Protein 3HC1 (pdb70)

Radius of gyration: 18.59 Å; Cα contacts (8 Å, |Δi|>4): 397; chains: 1; bounding box: 46×38×51 Å

B-factor: mean 26.72, std 10.68, range [2.1, 71.65]

Structure (mmCIF, N/CA/C/O backbone):
data_3HC1
#
_entry.id   3HC1
#
_cell.length_a   47.567
_cell.length_b   66.631
_cell.length_c   54.412
_cell.angle_alpha   90.000
_cell.angle_beta   111.960
_cell.angle_gamma   90.000
#
_symmetry.space_group_name_H-M   'P 1 21 1'
#
loop_
_entity.id
_entity.type
_entity.pdbx_description
1 polymer 'uncharacterized HDOD domain protein'
2 non-polymer 'FE (III) ION'
3 non-polymer 'CHLORIDE ION'
4 non-polymer 'POTASSIUM ION'
5 non-polymer GLYCEROL
6 water water
#
loop_
_atom_site.group_PDB
_atom_site.id
_atom_site.type_symbol
_atom_site.label_atom_id
_atom_site.label_alt_id
_atom_site.label_comp_id
_atom_site.label_asym_id
_atom_site.label_entity_id
_atom_site.label_seq_id
_atom_site.pdbx_PDB_ins_code
_atom_site.Cartn_x
_atom_site.Cartn_y
_atom_site.Cartn_z
_atom_site.occupancy
_atom_site.B_iso_or_equiv
_atom_site.auth_seq_id
_atom_site.auth_comp_id
_atom_site.auth_asym_id
_atom_site.auth_atom_id
_atom_site.pdbx_PDB_model_num
ATOM 1 N N . ASP A 1 8 ? -7.956 19.710 43.171 1.00 35.94 7 ASP A N 1
ATOM 2 C CA . ASP A 1 8 ? -9.242 20.457 43.263 1.00 35.69 7 ASP A CA 1
ATOM 3 C C . ASP A 1 8 ? -9.508 21.209 41.954 1.00 34.99 7 ASP A C 1
ATOM 4 O O . ASP A 1 8 ? -9.992 22.330 41.982 1.00 34.07 7 ASP A O 1
ATOM 6 N N . VAL A 1 9 ? -9.208 20.604 40.804 1.00 34.89 8 VAL A N 1
ATOM 7 C CA . VAL A 1 9 ? -9.491 21.287 39.537 1.00 36.31 8 VAL A CA 1
ATOM 8 C C . VAL A 1 9 ? -11.008 21.433 39.367 1.00 36.41 8 VAL A C 1
ATOM 9 O O . VAL A 1 9 ? -11.477 22.490 38.919 1.00 33.18 8 VAL A O 1
ATOM 13 N N . GLU A 1 10 ? -11.793 20.407 39.740 1.00 36.12 9 GLU A N 1
ATOM 14 C CA A GLU A 1 10 ? -13.248 20.502 39.544 0.50 36.45 9 GLU A CA 1
ATOM 15 C CA B GLU A 1 10 ? -13.242 20.472 39.571 0.50 36.09 9 GLU A CA 1
ATOM 16 C C . GLU A 1 10 ? -13.825 21.658 40.347 1.00 35.47 9 GLU A C 1
ATOM 17 O O . GLU A 1 10 ? -14.776 22.300 39.896 1.00 38.02 9 GLU A O 1
ATOM 28 N N . THR A 1 11 ? -13.244 21.945 41.510 1.00 32.37 10 THR A N 1
ATOM 29 C CA . THR A 1 11 ? -13.684 23.085 42.304 1.00 31.79 10 THR A CA 1
ATOM 30 C C . THR A 1 11 ? -13.460 24.377 41.520 1.00 26.36 10 THR A C 1
ATOM 31 O O . THR A 1 11 ? -14.346 25.205 41.390 1.00 23.91 10 THR A O 1
ATOM 35 N N . ARG A 1 12 ? -12.256 24.533 41.008 1.00 25.14 11 ARG A N 1
ATOM 36 C CA . ARG A 1 12 ? -11.931 25.676 40.141 1.00 25.22 11 ARG A CA 1
ATOM 37 C C . ARG A 1 12 ? -12.726 25.646 38.837 1.00 23.88 11 ARG A C 1
ATOM 38 O O . ARG A 1 12 ? -13.114 26.700 38.340 1.00 22.98 11 ARG A O 1
ATOM 46 N N . LEU A 1 13 ? -12.958 24.453 38.270 1.00 24.24 12 LEU A N 1
ATOM 47 C CA . LEU A 1 13 ? -13.762 24.351 37.037 1.00 25.21 12 LEU A CA 1
ATOM 48 C C . LEU A 1 13 ? -15.225 24.682 37.330 1.00 24.62 12 LEU A C 1
ATOM 49 O O . LEU A 1 13 ? -15.826 25.426 36.576 1.00 23.39 12 LEU A O 1
ATOM 54 N N . THR A 1 14 ? -15.767 24.207 38.469 1.00 24.65 13 THR A N 1
ATOM 55 C CA . THR A 1 14 ? -17.137 24.571 38.871 1.00 23.08 13 THR A CA 1
ATOM 56 C C . THR A 1 14 ? -17.263 26.077 39.045 1.00 22.92 13 THR A C 1
ATOM 57 O O . THR A 1 14 ? -18.178 26.688 38.527 1.00 23.00 13 THR A O 1
ATOM 61 N N . LEU A 1 15 ? -16.318 26.678 39.765 1.00 24.82 14 LEU A N 1
ATOM 62 C CA . LEU A 1 15 ? -16.317 28.138 39.966 1.00 23.50 14 LEU A CA 1
ATOM 63 C C . LEU A 1 15 ? -16.217 28.857 38.614 1.00 18.96 14 LEU A C 1
ATOM 64 O O . LEU A 1 15 ? -16.894 29.854 38.398 1.00 21.16 14 LEU A O 1
ATOM 69 N N . ALA A 1 16 ? -15.372 28.347 37.719 1.00 18.07 15 ALA A N 1
ATOM 70 C CA . ALA A 1 16 ? -15.282 28.906 36.369 1.00 18.10 15 ALA A CA 1
ATOM 71 C C . ALA A 1 16 ? -16.651 28.863 35.666 1.00 19.28 15 ALA A C 1
ATOM 72 O O . ALA A 1 16 ? -17.076 29.883 35.082 1.00 19.78 15 ALA A O 1
ATOM 74 N N . ARG A 1 17 ? -17.345 27.720 35.716 1.00 17.61 16 ARG A N 1
ATOM 75 C CA . ARG A 1 17 ? -18.684 27.679 35.044 1.00 22.46 16 ARG A CA 1
ATOM 76 C C . ARG A 1 17 ? -19.662 28.650 35.672 1.00 22.63 16 ARG A C 1
ATOM 77 O O . ARG A 1 17 ? -20.321 29.393 34.963 1.00 18.34 16 ARG A O 1
ATOM 85 N N . GLU A 1 18 ? -19.663 28.759 36.996 1.00 24.11 17 GLU A N 1
ATOM 86 C CA . GLU A 1 18 ? -20.546 29.760 37.653 1.00 26.26 17 GLU A CA 1
ATOM 87 C C . GLU A 1 18 ? -20.176 31.191 37.274 1.00 27.47 17 GLU A C 1
ATOM 88 O O . GLU A 1 18 ? -21.050 32.054 37.071 1.00 28.92 17 GLU A O 1
ATOM 94 N N . PHE A 1 19 ? -18.880 31.456 37.157 1.00 24.17 18 PHE A N 1
ATOM 95 C CA . PHE A 1 19 ? -18.403 32.774 36.694 1.00 29.26 18 PHE A CA 1
ATOM 96 C C . PHE A 1 19 ? -18.960 33.106 35.280 1.00 29.59 18 PHE A C 1
ATOM 97 O O . PHE A 1 19 ? -19.204 34.262 34.961 1.00 26.61 18 PHE A O 1
ATOM 113 N N . SER A 1 21 ? -21.920 31.677 33.903 1.00 36.80 20 SER A N 1
ATOM 114 C CA . SER A 1 21 ? -23.387 31.786 34.211 1.00 37.76 20 SER A CA 1
ATOM 115 C C . SER A 1 21 ? -23.956 33.183 34.316 1.00 39.03 20 SER A C 1
ATOM 116 O O . SER A 1 21 ? -25.046 33.454 33.825 1.00 40.68 20 SER A O 1
ATOM 119 N N . GLY A 1 22 ? -23.248 34.064 35.003 1.00 36.85 21 GLY A N 1
ATOM 120 C CA . GLY A 1 22 ? -23.743 35.401 35.255 1.00 35.40 21 GLY A CA 1
ATOM 121 C C . GLY A 1 22 ? -23.621 36.318 34.064 1.00 38.57 21 GLY A C 1
ATOM 122 O O . GLY A 1 22 ? -24.096 37.458 34.111 1.00 39.70 21 GLY A O 1
ATOM 123 N N . VAL A 1 23 ? -22.967 35.860 33.003 1.00 35.43 22 VAL A N 1
ATOM 124 C CA . VAL A 1 23 ? -22.896 36.632 31.765 1.00 35.66 22 VAL A CA 1
ATOM 125 C C . VAL A 1 23 ? -24.087 36.166 30.934 1.00 34.29 22 VAL A C 1
ATOM 126 O O . VAL A 1 23 ? -24.291 34.965 30.728 1.00 30.42 22 VAL A O 1
ATOM 130 N N . ASP A 1 24 ? -24.854 37.135 30.449 1.00 33.01 23 ASP A N 1
ATOM 131 C CA . ASP A 1 24 ? -26.025 36.858 29.650 1.00 31.05 23 ASP A CA 1
ATOM 132 C C . ASP A 1 24 ? -25.603 36.444 28.241 1.00 31.91 23 ASP A C 1
ATOM 133 O O . ASP A 1 24 ? -25.810 35.308 27.884 1.00 36.88 23 ASP A O 1
ATOM 138 N N A GLU A 1 25 ? -24.986 37.331 27.462 0.50 32.05 24 GLU A N 1
ATOM 139 N N B GLU A 1 25 ? -25.053 37.356 27.446 0.50 31.62 24 GLU A N 1
ATOM 140 C CA A GLU A 1 25 ? -24.513 36.963 26.109 0.50 32.05 24 GLU A CA 1
ATOM 141 C CA B GLU A 1 25 ? -24.478 36.959 26.163 0.50 31.26 24 GLU A CA 1
ATOM 142 C C A GLU A 1 25 ? -22.995 36.667 26.028 0.50 31.37 24 GLU A C 1
ATOM 143 C C B GLU A 1 25 ? -23.028 36.523 26.403 0.50 31.31 24 GLU A C 1
ATOM 144 O O A GLU A 1 25 ? -22.172 37.577 26.063 0.50 28.71 24 GLU A O 1
ATOM 145 O O B GLU A 1 25 ? -22.302 37.123 27.193 0.50 29.24 24 GLU A O 1
ATOM 156 N N . LEU A 1 26 ? -22.656 35.400 25.809 1.00 31.98 25 LEU A N 1
ATOM 157 C CA . LEU A 1 26 ? -21.285 34.917 25.871 1.00 32.39 25 LEU A CA 1
ATOM 158 C C . LEU A 1 26 ? -20.639 35.121 24.529 1.00 32.47 25 LEU A C 1
ATOM 159 O O . LEU A 1 26 ? -21.312 34.955 23.521 1.00 31.60 25 LEU A O 1
ATOM 164 N N . PRO A 1 27 ? -19.311 35.358 24.502 1.00 30.97 26 PRO A N 1
ATOM 165 C CA . PRO A 1 27 ? -18.707 35.480 23.185 1.00 33.49 26 PRO A CA 1
ATOM 166 C C . PRO A 1 27 ? -18.816 34.203 22.347 1.00 33.65 26 PRO A C 1
ATOM 167 O O . PRO A 1 27 ? -18.866 33.068 22.882 1.00 30.17 26 PRO A O 1
ATOM 171 N N . THR A 1 28 ? -18.809 34.401 21.040 1.00 36.84 27 THR A N 1
ATOM 172 C CA A THR A 1 28 ? -18.852 33.317 20.069 0.50 37.61 27 THR A CA 1
ATOM 173 C CA B THR A 1 28 ? -18.821 33.287 20.100 0.50 36.87 27 THR A CA 1
ATOM 174 C C . THR A 1 28 ? -17.619 33.398 19.165 1.00 38.63 27 THR A C 1
ATOM 175 O O . THR A 1 28 ? -16.994 34.453 19.068 1.00 39.86 27 THR A O 1
ATOM 182 N N . VAL A 1 29 ? -17.285 32.285 18.516 1.00 37.78 28 VAL A N 1
ATOM 183 C CA . VAL A 1 29 ? -16.297 32.279 17.437 1.00 38.66 28 VAL A CA 1
ATOM 184 C C . VAL A 1 29 ? -17.002 31.842 16.137 1.00 36.98 28 VAL A C 1
ATOM 185 O O . VAL A 1 29 ? -17.870 30.950 16.172 1.00 36.34 28 VAL A O 1
ATOM 189 N N . PRO A 1 30 ? -16.639 32.453 14.982 1.00 36.44 29 PRO A N 1
ATOM 190 C CA . PRO A 1 30 ? -17.160 32.060 13.647 1.00 36.64 29 PRO A CA 1
ATOM 191 C C . PRO A 1 30 ? -17.156 30.568 13.375 1.00 35.25 29 PRO A C 1
ATOM 192 O O . PRO A 1 30 ? -16.265 29.839 13.862 1.00 33.02 29 PRO A O 1
ATOM 196 N N . ASP A 1 31 ? -18.111 30.100 12.577 1.00 34.01 30 ASP A N 1
ATOM 197 C CA . ASP A 1 31 ? -18.101 28.691 12.162 1.00 34.98 30 ASP A CA 1
ATOM 198 C C . ASP A 1 31 ? -16.801 28.310 11.469 1.00 30.44 30 ASP A C 1
ATOM 199 O O . ASP A 1 31 ? -16.354 27.144 11.563 1.00 29.37 30 ASP A O 1
ATOM 204 N N . ILE A 1 32 ? -16.194 29.272 10.776 1.00 29.03 31 ILE A N 1
ATOM 205 C CA . ILE A 1 32 ? -14.955 28.973 10.026 1.00 30.30 31 ILE A CA 1
ATOM 206 C C . ILE A 1 32 ? -13.794 28.596 10.976 1.00 28.28 31 ILE A C 1
ATOM 207 O O . ILE A 1 32 ? -12.943 27.750 10.653 1.00 30.01 31 ILE A O 1
ATOM 212 N N . VAL A 1 33 ? -13.787 29.227 12.145 1.00 31.62 32 VAL A N 1
ATOM 213 C CA . VAL A 1 33 ? -12.795 28.967 13.193 1.00 30.80 32 VAL A CA 1
ATOM 214 C C . VAL A 1 33 ? -13.001 27.556 13.745 1.00 33.64 32 VAL A C 1
ATOM 215 O O . VAL A 1 33 ? -12.065 26.755 13.754 1.00 36.12 32 VAL A O 1
ATOM 219 N N . LEU A 1 34 ? -14.235 27.201 14.102 1.00 33.72 33 LEU A N 1
ATOM 220 C CA . LEU A 1 34 ? -14.548 25.817 14.518 1.00 37.47 33 LEU A CA 1
ATOM 221 C C . LEU A 1 34 ? -14.311 24.807 13.380 1.00 33.33 33 LEU A C 1
ATOM 222 O O . LEU A 1 34 ? -13.760 23.716 13.609 1.00 37.03 33 LEU A O 1
ATOM 227 N N . ARG A 1 35 ? -14.666 25.164 12.149 1.00 34.25 34 ARG A N 1
ATOM 228 C CA . ARG A 1 35 ? -14.464 24.243 11.007 1.00 32.98 34 ARG A CA 1
ATOM 229 C C . ARG A 1 35 ? -12.974 23.962 10.819 1.00 32.84 34 ARG A C 1
ATOM 230 O O . ARG A 1 35 ? -12.544 22.801 10.779 1.00 30.83 34 ARG A O 1
ATOM 233 N N . ILE A 1 36 ? -12.185 25.037 10.755 1.00 33.72 35 ILE A N 1
ATOM 234 C CA . ILE A 1 36 ? -10.722 24.929 10.597 1.00 33.87 35 ILE A CA 1
ATOM 235 C C . ILE A 1 36 ? -10.097 24.182 11.771 1.00 33.72 35 ILE A C 1
ATOM 236 O O . ILE A 1 36 ? -9.358 23.234 11.567 1.00 33.88 35 ILE A O 1
ATOM 241 N N . ALA A 1 37 ? -10.400 24.617 12.988 1.00 38.72 36 ALA A N 1
ATOM 242 C CA . ALA A 1 37 ? -10.038 23.877 14.205 1.00 40.48 36 ALA A CA 1
ATOM 243 C C . ALA A 1 37 ? -10.294 22.375 14.115 1.00 43.00 36 ALA A C 1
ATOM 244 O O . ALA A 1 37 ? -9.472 21.584 14.588 1.00 46.33 36 ALA A O 1
ATOM 246 N N . GLY A 1 38 ? -11.417 21.981 13.505 1.00 45.92 37 GLY A N 1
ATOM 247 C CA . GLY A 1 38 ? -11.762 20.555 13.313 1.00 45.17 37 GLY A CA 1
ATOM 248 C C . GLY A 1 38 ? -11.010 19.760 12.250 1.00 47.10 37 GLY A C 1
ATOM 249 O O . GLY A 1 38 ? -10.880 18.522 12.351 1.00 47.62 37 GLY A O 1
ATOM 250 N N . LYS A 1 39 ? -10.492 20.452 11.235 1.00 45.99 38 LYS A N 1
ATOM 251 C CA . LYS A 1 39 ? -9.896 19.801 10.063 1.00 42.91 38 LYS A CA 1
ATOM 252 C C . LYS A 1 39 ? -8.353 19.782 10.053 1.00 41.25 38 LYS A C 1
ATOM 253 O O . LYS A 1 39 ? -7.728 19.270 9.124 1.00 42.17 38 LYS A O 1
ATOM 259 N N . LEU A 1 40 ? -7.730 20.314 11.092 1.00 39.95 39 LEU A N 1
ATOM 260 C CA . LEU A 1 40 ? -6.298 20.505 11.088 1.00 39.08 39 LEU A CA 1
ATOM 261 C C . LEU A 1 40 ? -5.476 19.259 10.773 1.00 40.05 39 LEU A C 1
ATOM 262 O O . LEU A 1 40 ? -4.361 19.368 10.229 1.00 38.12 39 LEU A O 1
ATOM 267 N N . ASN A 1 41 ? -6.007 18.076 11.091 1.00 40.29 40 ASN A N 1
ATOM 268 C CA . ASN A 1 41 ? -5.249 16.830 10.889 1.00 39.89 40 ASN A CA 1
ATOM 269 C C . ASN A 1 41 ? -5.459 16.130 9.536 1.00 40.27 40 ASN A C 1
ATOM 270 O O . ASN A 1 41 ? -4.756 15.164 9.247 1.00 38.23 40 ASN A O 1
ATOM 275 N N . ASP A 1 42 ? -6.385 16.641 8.717 1.00 41.46 41 ASP A N 1
ATOM 276 C CA A ASP A 1 42 ? -6.714 16.058 7.414 0.50 41.65 41 ASP A CA 1
ATOM 277 C CA B ASP A 1 42 ? -6.671 16.039 7.406 0.50 40.42 41 ASP A CA 1
ATOM 278 C C . ASP A 1 42 ? -5.736 16.608 6.337 1.00 41.84 41 ASP A C 1
ATOM 279 O O . ASP A 1 42 ? -5.892 17.750 5.883 1.00 40.56 41 ASP A O 1
ATOM 288 N N . PRO A 1 43 ? -4.735 15.803 5.913 1.00 45.00 42 PRO A N 1
ATOM 289 C CA . PRO A 1 43 ? -3.837 16.359 4.879 1.00 48.42 42 PRO A CA 1
ATOM 290 C C . PRO A 1 43 ? -4.465 16.541 3.465 1.00 49.70 42 PRO A C 1
ATOM 291 O O . PRO A 1 43 ? -3.946 17.325 2.661 1.00 50.17 42 PRO A O 1
ATOM 295 N N . ASP A 1 44 ? -5.562 15.837 3.178 1.00 50.51 43 ASP A N 1
ATOM 296 C CA . ASP A 1 44 ? -6.102 15.760 1.811 1.00 51.68 43 ASP A CA 1
ATOM 297 C C . ASP A 1 44 ? -7.387 16.549 1.603 1.00 50.40 43 ASP A C 1
ATOM 298 O O . ASP A 1 44 ? -8.271 16.102 0.880 1.00 52.42 43 ASP A O 1
ATOM 303 N N . VAL A 1 45 ? -7.484 17.725 2.216 1.00 48.49 44 VAL A N 1
ATOM 304 C CA . VAL A 1 45 ? -8.594 18.636 1.931 1.00 45.69 44 VAL A CA 1
ATOM 305 C C . VAL A 1 45 ? -8.228 19.496 0.696 1.00 44.95 44 VAL A C 1
ATOM 306 O O . VAL A 1 45 ? -7.065 19.870 0.502 1.00 43.73 44 VAL A O 1
ATOM 310 N N . ALA A 1 46 ? -9.220 19.765 -0.151 1.00 42.69 45 ALA A N 1
ATOM 311 C CA . ALA A 1 46 ? -9.027 20.549 -1.364 1.00 40.80 45 ALA A CA 1
ATOM 312 C C . ALA A 1 46 ? -8.872 22.023 -1.008 1.00 39.36 45 ALA A C 1
ATOM 313 O O . ALA A 1 46 ? -9.736 22.605 -0.350 1.00 38.38 45 ALA A O 1
ATOM 315 N N . ILE A 1 47 ? -7.769 22.622 -1.457 1.00 38.42 46 ILE A N 1
ATOM 316 C CA . ILE A 1 47 ? -7.442 24.004 -1.101 1.00 36.32 46 ILE A CA 1
ATOM 317 C C . ILE A 1 47 ? -8.547 24.964 -1.561 1.00 36.45 46 ILE A C 1
ATOM 318 O O . ILE A 1 47 ? -8.943 25.878 -0.822 1.00 35.08 46 ILE A O 1
ATOM 323 N N . ASP A 1 48 ? -9.083 24.712 -2.756 1.00 36.53 47 ASP A N 1
ATOM 324 C CA . ASP A 1 48 ? -10.124 25.554 -3.327 1.00 35.69 47 ASP A CA 1
ATOM 325 C C . ASP A 1 48 ? -11.405 25.509 -2.538 1.00 36.96 47 ASP A C 1
ATOM 326 O O . ASP A 1 48 ? -12.151 26.476 -2.551 1.00 37.92 47 ASP A O 1
ATOM 331 N N . GLU A 1 49 ? -11.652 24.413 -1.828 1.00 38.75 48 GLU A N 1
ATOM 332 C CA . GLU A 1 49 ? -12.799 24.365 -0.910 1.00 40.30 48 GLU A CA 1
ATOM 333 C C . GLU A 1 49 ? -12.593 25.337 0.216 1.00 36.86 48 GLU A C 1
ATOM 334 O O . GLU A 1 49 ? -13.511 26.088 0.557 1.00 38.29 48 GLU A O 1
ATOM 340 N N . VAL A 1 50 ? -11.381 25.344 0.769 1.00 34.53 49 VAL A N 1
ATOM 341 C CA . VAL A 1 50 ? -11.028 26.293 1.842 1.00 33.25 49 VAL A CA 1
ATOM 342 C C . VAL A 1 50 ? -11.130 27.750 1.319 1.00 33.49 49 VAL A C 1
ATOM 343 O O . VAL A 1 50 ? -11.789 28.616 1.934 1.00 32.28 49 VAL A O 1
ATOM 347 N N . ALA A 1 51 ? -10.486 27.988 0.171 1.00 30.66 50 ALA A N 1
ATOM 348 C CA . ALA A 1 51 ? -10.521 29.268 -0.530 1.00 31.50 50 ALA A CA 1
ATOM 349 C C . ALA A 1 51 ? -11.948 29.735 -0.760 1.00 32.73 50 ALA A C 1
ATOM 350 O O . ALA A 1 51 ? -12.277 30.914 -0.577 1.00 33.70 50 ALA A O 1
ATOM 352 N N . ASP A 1 52 ? -12.794 28.798 -1.163 1.00 34.58 51 ASP A N 1
ATOM 353 C CA . ASP A 1 52 ? -14.187 29.110 -1.453 1.00 35.07 51 ASP A CA 1
ATOM 354 C C . ASP A 1 52 ? -14.978 29.608 -0.254 1.00 35.85 51 ASP A C 1
ATOM 355 O O . ASP A 1 52 ? -15.913 30.389 -0.442 1.00 36.76 51 ASP A O 1
ATOM 360 N N . LEU A 1 53 ? -14.587 29.205 0.959 1.00 36.86 52 LEU A N 1
ATOM 361 C CA . LEU A 1 53 ? -15.220 29.706 2.190 1.00 35.55 52 LEU A CA 1
ATOM 362 C C . LEU A 1 53 ? -15.113 31.225 2.325 1.00 35.43 52 LEU A C 1
ATOM 363 O O . LEU A 1 53 ? -15.995 31.836 2.903 1.00 34.06 52 LEU A O 1
ATOM 368 N N . LEU A 1 54 ? -14.058 31.835 1.781 1.00 35.81 53 LEU A N 1
ATOM 369 C CA . LEU A 1 54 ? -13.899 33.294 1.850 1.00 36.41 53 LEU A CA 1
ATOM 370 C C . LEU A 1 54 ? -14.712 34.102 0.845 1.00 39.79 53 LEU A C 1
ATOM 371 O O . LEU A 1 54 ? -14.949 35.296 1.080 1.00 39.57 53 LEU A O 1
ATOM 376 N N . LEU A 1 55 ? -15.106 33.461 -0.266 1.00 43.85 54 LEU A N 1
ATOM 377 C CA . LEU A 1 55 ? -15.716 34.116 -1.451 1.00 45.23 54 LEU A CA 1
ATOM 378 C C . LEU A 1 55 ? -16.743 35.204 -1.157 1.00 46.30 54 LEU A C 1
ATOM 379 O O . LEU A 1 55 ? -16.711 36.261 -1.790 1.00 46.62 54 LEU A O 1
ATOM 384 N N . GLN A 1 56 ? -17.637 34.948 -0.201 1.00 46.40 55 GLN A N 1
ATOM 385 C CA . GLN A 1 56 ? -18.692 35.912 0.134 1.00 47.30 55 GLN A CA 1
ATOM 386 C C . GLN A 1 56 ? -18.262 37.040 1.092 1.00 45.88 55 GLN A C 1
ATOM 387 O O . GLN A 1 56 ? -18.989 38.038 1.250 1.00 43.74 55 GLN A O 1
ATOM 393 N N . ASP A 1 57 ? -17.073 36.905 1.681 1.00 42.14 56 ASP A N 1
ATOM 394 C CA . ASP A 1 57 ? -16.648 37.769 2.761 1.00 40.57 56 ASP A CA 1
ATOM 395 C C . ASP A 1 57 ? -15.482 38.664 2.320 1.00 40.39 56 ASP A C 1
ATOM 396 O O . ASP A 1 57 ? -14.313 38.294 2.423 1.00 39.90 56 ASP A O 1
ATOM 401 N N . GLN A 1 58 ? -15.818 39.862 1.856 1.00 39.60 57 GLN A N 1
ATOM 402 C CA . GLN A 1 58 ? -14.823 40.817 1.359 1.00 40.82 57 GLN A CA 1
ATOM 403 C C . GLN A 1 58 ? -13.832 41.276 2.435 1.00 41.38 57 GLN A C 1
ATOM 404 O O . GLN A 1 58 ? -12.654 41.508 2.145 1.00 41.03 57 GLN A O 1
ATOM 406 N N . VAL A 1 59 ? -14.308 41.392 3.673 1.00 41.61 58 VAL A N 1
ATOM 407 C CA . VAL A 1 59 ? -13.492 41.906 4.766 1.00 40.84 58 VAL A CA 1
ATOM 408 C C . VAL A 1 59 ? -12.480 40.834 5.161 1.00 39.63 58 VAL A C 1
ATOM 409 O O . VAL A 1 59 ? -11.272 41.112 5.221 1.00 42.07 58 VAL A O 1
ATOM 413 N N . LEU A 1 60 ? -12.967 39.613 5.395 1.00 36.64 59 LEU A N 1
ATOM 414 C CA . LEU A 1 60 ? -12.093 38.486 5.718 1.00 32.76 59 LEU A CA 1
ATOM 415 C C . LEU A 1 60 ? -11.087 38.272 4.608 1.00 30.57 59 LEU A C 1
ATOM 416 O O . LEU A 1 60 ? -9.906 38.125 4.891 1.00 27.95 59 LEU A O 1
ATOM 421 N N . THR A 1 61 ? -11.539 38.301 3.348 1.00 29.75 60 THR A N 1
ATOM 422 C CA . THR A 1 61 ? -10.636 38.103 2.189 1.00 29.94 60 THR A CA 1
ATOM 423 C C . THR A 1 61 ? -9.476 39.088 2.135 1.00 29.68 60 THR A C 1
ATOM 424 O O . THR A 1 61 ? -8.325 38.689 2.031 1.00 31.68 60 THR A O 1
ATOM 428 N N . ALA A 1 62 ? -9.781 40.376 2.203 1.00 30.56 61 ALA A N 1
ATOM 429 C CA . ALA A 1 62 ? -8.754 41.422 2.251 1.00 30.66 61 ALA A CA 1
ATOM 430 C C . ALA A 1 62 ? -7.795 41.279 3.442 1.00 29.88 61 ALA A C 1
ATOM 431 O O . ALA A 1 62 ? -6.599 41.575 3.332 1.00 27.49 61 ALA A O 1
ATOM 433 N N . ARG A 1 63 ? -8.317 40.837 4.587 1.00 31.18 62 ARG A N 1
ATOM 434 C CA . ARG A 1 63 ? -7.472 40.580 5.742 1.00 29.22 62 ARG A CA 1
ATOM 435 C C . ARG A 1 63 ? -6.483 39.477 5.414 1.00 28.34 62 ARG A C 1
ATOM 436 O O . ARG A 1 63 ? -5.290 39.627 5.685 1.00 25.01 62 ARG A O 1
ATOM 444 N N . VAL A 1 64 ? -6.978 38.390 4.804 1.00 27.05 63 VAL A N 1
ATOM 445 C CA . VAL A 1 64 ? -6.126 37.243 4.480 1.00 25.39 63 VAL A CA 1
ATOM 446 C C . VAL A 1 64 ? -5.023 37.615 3.476 1.00 26.39 63 VAL A C 1
ATOM 447 O O . VAL A 1 64 ? -3.844 37.292 3.683 1.00 25.75 63 VAL A O 1
ATOM 451 N N . VAL A 1 65 ? -5.393 38.337 2.426 1.00 27.33 64 VAL A N 1
ATOM 452 C CA . VAL A 1 65 ? -4.390 38.829 1.454 1.00 29.07 64 VAL A CA 1
ATOM 453 C C . VAL A 1 65 ? -3.294 39.681 2.152 1.00 29.94 64 VAL A C 1
ATOM 454 O O . VAL A 1 65 ? -2.101 39.522 1.863 1.00 27.99 64 VAL A O 1
ATOM 458 N N . HIS A 1 66 ? -3.697 40.516 3.117 1.00 28.91 65 HIS A N 1
ATOM 459 C CA . HIS A 1 66 ? -2.740 41.324 3.889 1.00 30.12 65 HIS A CA 1
ATOM 460 C C . HIS A 1 66 ? -1.748 40.468 4.709 1.00 29.60 65 HIS A C 1
ATOM 461 O O . HIS A 1 66 ? -0.544 40.675 4.664 1.00 29.55 65 HIS A O 1
ATOM 468 N N . LEU A 1 67 ? -2.257 39.505 5.458 1.00 29.36 66 LEU A N 1
ATOM 469 C CA . LEU A 1 67 ? -1.375 38.633 6.257 1.00 27.44 66 LEU A CA 1
ATOM 470 C C . LEU A 1 67 ? -0.504 37.791 5.321 1.00 27.18 66 LEU A C 1
ATOM 471 O O . LEU A 1 67 ? 0.666 37.623 5.583 1.00 27.42 66 LEU A O 1
ATOM 476 N N . ALA A 1 68 ? -1.085 37.308 4.212 1.00 27.99 67 ALA A N 1
ATOM 477 C CA . ALA A 1 68 ? -0.370 36.485 3.227 1.00 28.13 67 ALA A CA 1
ATOM 478 C C . ALA A 1 68 ? 0.809 37.255 2.665 1.00 28.45 67 ALA A C 1
ATOM 479 O O . ALA A 1 68 ? 1.897 36.695 2.509 1.00 27.76 67 ALA A O 1
ATOM 481 N N . ASN A 1 69 ? 0.608 38.547 2.423 1.00 27.09 68 ASN A N 1
ATOM 482 C CA . ASN A 1 69 ? 1.654 39.361 1.841 1.00 27.31 68 ASN A CA 1
ATOM 483 C C . ASN A 1 69 ? 2.703 39.798 2.820 1.00 27.88 68 ASN A C 1
ATOM 484 O O . ASN A 1 69 ? 3.750 40.269 2.407 1.00 28.39 68 ASN A O 1
ATOM 489 N N . SER A 1 70 ? 2.461 39.629 4.113 1.00 29.08 69 SER A N 1
ATOM 490 C CA . SER A 1 70 ? 3.467 39.996 5.097 1.00 31.26 69 SER A CA 1
ATOM 491 C C . SER A 1 70 ? 4.754 39.170 4.904 1.00 33.05 69 SER A C 1
ATOM 492 O O . SER A 1 70 ? 4.710 38.017 4.447 1.00 29.67 69 SER A O 1
ATOM 495 N N . PRO A 1 71 ? 5.912 39.759 5.248 1.00 36.84 70 PRO A N 1
ATOM 496 C CA . PRO A 1 71 ? 7.195 39.044 5.045 1.00 36.91 70 PRO A CA 1
ATOM 497 C C . PRO A 1 71 ? 7.187 37.624 5.612 1.00 37.35 70 PRO A C 1
ATOM 498 O O . PRO A 1 71 ? 7.634 36.688 4.946 1.00 36.49 70 PRO A O 1
ATOM 502 N N . LEU A 1 72 ? 6.656 37.479 6.831 1.00 35.32 71 LEU A N 1
ATOM 503 C CA . LEU A 1 72 ? 6.645 36.199 7.553 1.00 34.56 71 LEU A CA 1
ATOM 504 C C . LEU A 1 72 ? 5.975 35.074 6.758 1.00 33.26 71 LEU A C 1
ATOM 505 O O . LEU A 1 72 ? 6.381 33.900 6.849 1.00 35.23 71 LEU A O 1
ATOM 510 N N . TYR A 1 73 ? 4.936 35.420 6.006 1.00 31.64 72 TYR A N 1
ATOM 511 C CA . TYR A 1 73 ? 4.209 34.434 5.212 1.00 32.71 72 TYR A CA 1
ATOM 512 C C . TYR A 1 73 ? 4.756 34.326 3.787 1.00 36.36 72 TYR A C 1
ATOM 513 O O . TYR A 1 73 ? 4.949 33.213 3.287 1.00 34.52 72 TYR A O 1
ATOM 522 N N . SER A 1 74 ? 5.022 35.479 3.172 1.00 35.87 73 SER A N 1
ATOM 523 C CA . SER A 1 74 ? 5.280 35.573 1.721 1.00 37.19 73 SER A CA 1
ATOM 524 C C . SER A 1 74 ? 6.723 35.613 1.348 1.00 38.00 73 SER A C 1
ATOM 525 O O . SER A 1 74 ? 7.079 35.200 0.243 1.00 41.04 73 SER A O 1
ATOM 528 N N . ALA A 1 75 ? 7.536 36.203 2.220 1.00 36.74 74 ALA A N 1
ATOM 529 C CA . ALA A 1 75 ? 8.869 36.595 1.862 1.00 38.55 74 ALA A CA 1
ATOM 530 C C . ALA A 1 75 ? 8.692 37.732 0.868 1.00 38.37 74 ALA A C 1
ATOM 531 O O . ALA A 1 75 ? 7.738 38.519 0.994 1.00 38.49 74 ALA A O 1
ATOM 533 N N . ALA A 1 76 ? 9.563 37.787 -0.144 1.00 37.25 75 ALA A N 1
ATOM 534 C CA . ALA A 1 76 ? 9.580 38.887 -1.112 1.00 35.79 75 ALA A CA 1
ATOM 535 C C . ALA A 1 76 ? 8.570 38.762 -2.258 1.00 35.07 75 ALA A C 1
ATOM 536 O O . ALA A 1 76 ? 8.490 39.650 -3.092 1.00 35.50 75 ALA A O 1
ATOM 538 N N . ARG A 1 77 ? 7.799 37.681 -2.301 1.00 34.52 76 ARG A N 1
ATOM 539 C CA . ARG A 1 77 ? 6.835 37.459 -3.395 1.00 35.55 76 ARG A CA 1
ATOM 540 C C . ARG A 1 77 ? 5.514 38.189 -3.099 1.00 33.45 76 ARG A C 1
ATOM 541 O O . ARG A 1 77 ? 4.902 37.957 -2.046 1.00 31.79 76 ARG A O 1
ATOM 549 N N . PRO A 1 78 ? 5.069 39.056 -4.040 1.00 31.97 77 PRO A N 1
ATOM 550 C CA . PRO A 1 78 ? 3.866 39.875 -3.867 1.00 31.50 77 PRO A CA 1
ATOM 551 C C . PRO A 1 78 ? 2.533 39.132 -3.955 1.00 31.63 77 PRO A C 1
ATOM 552 O O . PRO A 1 78 ? 2.155 38.639 -5.025 1.00 34.39 77 PRO A O 1
ATOM 556 N N . ILE A 1 79 ? 1.822 39.091 -2.835 1.00 30.39 78 ILE A N 1
ATOM 557 C CA . ILE A 1 79 ? 0.490 38.500 -2.753 1.00 30.14 78 ILE A CA 1
ATOM 558 C C . ILE A 1 79 ? -0.529 39.624 -2.784 1.00 32.15 78 ILE A C 1
ATOM 559 O O . ILE A 1 79 ? -0.567 40.448 -1.886 1.00 30.37 78 ILE A O 1
ATOM 564 N N . SER A 1 80 ? -1.333 39.657 -3.839 1.00 37.28 79 SER A N 1
ATOM 565 C CA . SER A 1 80 ? -2.270 40.754 -4.101 1.00 39.63 79 SER A CA 1
ATOM 566 C C . SER A 1 80 ? -3.707 40.278 -4.194 1.00 40.79 79 SER A C 1
ATOM 567 O O . SER A 1 80 ? -4.622 40.984 -3.767 1.00 43.43 79 SER A O 1
ATOM 570 N N . SER A 1 81 ? -3.908 39.092 -4.757 1.00 39.18 80 SER A N 1
ATOM 571 C CA . SER A 1 81 ? -5.195 38.424 -4.716 1.00 36.87 80 SER A CA 1
ATOM 572 C C . SER A 1 81 ? -5.165 37.234 -3.764 1.00 34.67 80 SER A C 1
ATOM 573 O O . SER A 1 81 ? -4.099 36.747 -3.356 1.00 32.38 80 SER A O 1
ATOM 576 N N . ILE A 1 82 ? -6.364 36.777 -3.426 1.00 31.55 81 ILE A N 1
ATOM 577 C CA . ILE A 1 82 ? -6.570 35.509 -2.756 1.00 28.95 81 ILE A CA 1
ATOM 578 C C . ILE A 1 82 ? -6.085 34.295 -3.592 1.00 26.90 81 ILE A C 1
ATOM 579 O O . ILE A 1 82 ? -5.580 33.294 -3.044 1.00 24.12 81 ILE A O 1
ATOM 584 N N . ARG A 1 83 ? -6.217 34.390 -4.913 1.00 27.44 82 ARG A N 1
ATOM 585 C CA . ARG A 1 83 ? -5.678 33.359 -5.794 1.00 27.69 82 ARG A CA 1
ATOM 586 C C . ARG A 1 83 ? -4.145 33.208 -5.588 1.00 26.53 82 ARG A C 1
ATOM 587 O O . ARG A 1 83 ? -3.627 32.086 -5.480 1.00 25.21 82 ARG A O 1
ATOM 595 N N . ASP A 1 84 ? -3.443 34.342 -5.481 1.00 25.74 83 ASP A N 1
ATOM 596 C CA . ASP A 1 84 ? -2.019 34.361 -5.148 1.00 24.88 83 ASP A CA 1
ATOM 597 C C . ASP A 1 84 ? -1.759 33.667 -3.802 1.00 24.35 83 ASP A C 1
ATOM 598 O O . ASP A 1 84 ? -0.811 32.888 -3.669 1.00 22.98 83 ASP A O 1
ATOM 603 N N . ALA A 1 85 ? -2.571 33.994 -2.796 1.00 23.14 84 ALA A N 1
ATOM 604 C CA . ALA A 1 85 ? -2.395 33.443 -1.463 1.00 20.14 84 ALA A CA 1
ATOM 605 C C . ALA A 1 85 ? -2.529 31.911 -1.548 1.00 20.21 84 ALA A C 1
ATOM 606 O O . ALA A 1 85 ? -1.660 31.190 -1.101 1.00 18.58 84 ALA A O 1
ATOM 608 N N . VAL A 1 86 ? -3.565 31.425 -2.212 1.00 21.08 85 VAL A N 1
ATOM 609 C CA . VAL A 1 86 ? -3.762 29.971 -2.366 1.00 24.31 85 VAL A CA 1
ATOM 610 C C . VAL A 1 86 ? -2.538 29.252 -2.984 1.00 26.06 85 VAL A C 1
ATOM 611 O O . VAL A 1 86 ? -2.040 28.236 -2.457 1.00 27.07 85 VAL A O 1
ATOM 615 N N . ILE A 1 87 ? -2.049 29.826 -4.077 1.00 23.80 86 ILE A N 1
ATOM 616 C CA . ILE A 1 87 ? -0.962 29.248 -4.850 1.00 25.38 86 ILE A CA 1
ATOM 617 C C . ILE A 1 87 ? 0.291 29.287 -4.018 1.00 24.27 86 ILE A C 1
ATOM 618 O O . ILE A 1 87 ? 1.019 28.302 -3.989 1.00 25.95 86 ILE A O 1
ATOM 623 N N . TYR A 1 88 ? 0.520 30.402 -3.322 1.00 21.82 87 TYR A N 1
ATOM 624 C CA . TYR A 1 88 ? 1.792 30.629 -2.653 1.00 23.56 87 TYR A CA 1
ATOM 625 C C . TYR A 1 88 ? 1.865 30.114 -1.231 1.00 23.77 87 TYR A C 1
ATOM 626 O O . TYR A 1 88 ? 2.907 29.619 -0.835 1.00 26.10 87 TYR A O 1
ATOM 635 N N . LEU A 1 89 ? 0.781 30.175 -0.469 1.00 23.51 88 LEU A N 1
ATOM 636 C CA . LEU A 1 89 ? 0.812 29.708 0.928 1.00 24.14 88 LEU A CA 1
ATOM 637 C C . LEU A 1 89 ? 0.668 28.195 1.050 1.00 23.89 88 LEU A C 1
ATOM 638 O O . LEU A 1 89 ? 1.272 27.582 1.921 1.00 20.61 88 LEU A O 1
ATOM 643 N N . GLY A 1 90 ? -0.144 27.594 0.189 1.00 23.89 89 GLY A N 1
ATOM 644 C CA . GLY A 1 90 ? -0.550 26.198 0.363 1.00 24.02 89 GLY A CA 1
ATOM 645 C C . GLY A 1 90 ? -1.560 26.027 1.502 1.00 24.41 89 GLY A C 1
ATOM 646 O O . GLY A 1 90 ? -1.899 26.976 2.227 1.00 24.52 89 GLY A O 1
ATOM 647 N N . LEU A 1 91 ? -2.029 24.790 1.651 1.00 25.64 90 LEU A N 1
ATOM 648 C CA . LEU A 1 91 ? -3.206 24.467 2.464 1.00 27.22 90 LEU A CA 1
ATOM 649 C C . LEU A 1 91 ? -3.011 24.847 3.936 1.00 26.67 90 LEU A C 1
ATOM 650 O O . LEU A 1 91 ? -3.864 25.512 4.516 1.00 24.64 90 LEU A O 1
ATOM 655 N N . ASP A 1 92 ? -1.884 24.454 4.526 1.00 26.08 91 ASP A N 1
ATOM 656 C CA . ASP A 1 92 ? -1.677 24.722 5.955 1.00 26.25 91 ASP A CA 1
ATOM 657 C C . ASP A 1 92 ? -1.542 26.213 6.307 1.00 23.65 91 ASP A C 1
ATOM 658 O O . ASP A 1 92 ? -2.241 26.706 7.219 1.00 20.87 91 ASP A O 1
ATOM 663 N N . LEU A 1 93 ? -0.669 26.940 5.610 1.00 21.09 92 LEU A N 1
ATOM 664 C CA . LEU A 1 93 ? -0.542 28.371 5.864 1.00 20.34 92 LEU A CA 1
ATOM 665 C C . LEU A 1 93 ? -1.844 29.129 5.518 1.00 22.45 92 LEU A C 1
ATOM 666 O O . LEU A 1 93 ? -2.174 30.137 6.167 1.00 19.57 92 LEU A O 1
ATOM 671 N N . LEU A 1 94 ? -2.604 28.654 4.526 1.00 20.65 93 LEU A N 1
ATOM 672 C CA . LEU A 1 94 ? -3.893 29.291 4.262 1.00 20.77 93 LEU A CA 1
ATOM 673 C C . LEU A 1 94 ? -4.908 29.097 5.435 1.00 20.27 93 LEU A C 1
ATOM 674 O O . LEU A 1 94 ? -5.555 30.062 5.824 1.00 21.49 93 LEU A O 1
ATOM 679 N N . ARG A 1 95 ? -5.061 27.870 5.928 1.00 18.11 94 ARG A N 1
ATOM 680 C CA . ARG A 1 95 ? -5.876 27.574 7.131 1.00 22.57 94 ARG A CA 1
ATOM 681 C C . ARG A 1 95 ? -5.424 28.470 8.288 1.00 21.03 94 ARG A C 1
ATOM 682 O O . ARG A 1 95 ? -6.235 29.042 9.003 1.00 21.95 94 ARG A O 1
ATOM 690 N N . GLU A 1 96 ? -4.113 28.577 8.465 1.00 21.86 95 GLU A N 1
ATOM 691 C CA . GLU A 1 96 ? -3.535 29.396 9.515 1.00 19.20 95 GLU A CA 1
ATOM 692 C C . GLU A 1 96 ? -3.874 30.849 9.361 1.00 18.06 95 GLU A C 1
ATOM 693 O O . GLU A 1 96 ? -4.226 31.499 10.318 1.00 19.80 95 GLU A O 1
ATOM 699 N N . ALA A 1 97 ? -3.727 31.373 8.153 1.00 18.31 96 ALA A N 1
ATOM 700 C CA . ALA A 1 97 ? -4.001 32.793 7.888 1.00 17.87 96 ALA A CA 1
ATOM 701 C C . ALA A 1 97 ? -5.503 33.103 8.069 1.00 20.92 96 ALA A C 1
ATOM 702 O O . ALA A 1 97 ? -5.879 34.143 8.640 1.00 21.58 96 ALA A O 1
ATOM 704 N N . ILE A 1 98 ? -6.354 32.222 7.552 1.00 21.35 97 ILE A N 1
ATOM 705 C CA . ILE A 1 98 ? -7.824 32.387 7.688 1.00 22.47 97 ILE A CA 1
ATOM 706 C C . ILE A 1 98 ? -8.248 32.352 9.182 1.00 21.29 97 ILE A C 1
ATOM 707 O O . ILE A 1 98 ? -9.007 33.218 9.667 1.00 21.39 97 ILE A O 1
ATOM 712 N N . PHE A 1 99 ? -7.737 31.351 9.885 1.00 17.80 98 PHE A N 1
ATOM 713 C CA . PHE A 1 99 ? -7.999 31.226 11.296 1.00 19.31 98 PHE A CA 1
ATOM 714 C C . PHE A 1 99 ? -7.669 32.533 12.038 1.00 20.22 98 PHE A C 1
ATOM 715 O O . PHE A 1 99 ? -8.474 33.033 12.810 1.00 17.88 98 PHE A O 1
ATOM 723 N N . THR A 1 100 ? -6.495 33.077 11.743 1.00 19.61 99 THR A N 1
ATOM 724 C CA . THR A 1 100 ? -5.983 34.307 12.366 1.00 20.88 99 THR A CA 1
ATOM 725 C C . THR A 1 100 ? -6.856 35.510 12.042 1.00 21.39 99 THR A C 1
ATOM 726 O O . THR A 1 100 ? -7.172 36.320 12.915 1.00 20.81 99 THR A O 1
ATOM 730 N N . CYS A 1 101 ? -7.242 35.626 10.769 1.00 21.05 100 CYS A N 1
ATOM 731 C CA . CYS A 1 101 ? -7.998 36.783 10.321 1.00 20.91 100 CYS A CA 1
ATOM 732 C C . CYS A 1 101 ? -9.413 36.753 10.765 1.00 17.95 100 CYS A C 1
ATOM 733 O O . CYS A 1 101 ? -10.002 37.800 10.862 1.00 22.19 100 CYS A O 1
ATOM 736 N N . ALA A 1 102 ? -9.929 35.569 11.083 1.00 24.75 101 ALA A N 1
ATOM 737 C CA . ALA A 1 102 ? -11.294 35.431 11.608 1.00 27.19 101 ALA A CA 1
ATOM 738 C C . ALA A 1 102 ? -11.302 35.558 13.128 1.00 25.46 101 ALA A C 1
ATOM 739 O O . ALA A 1 102 ? -12.193 36.164 13.673 1.00 22.18 101 ALA A O 1
ATOM 741 N N . ILE A 1 103 ? -10.318 34.981 13.804 1.00 24.04 102 ILE A N 1
ATOM 742 C CA . ILE A 1 103 ? -10.314 34.993 15.263 1.00 18.89 102 ILE A CA 1
ATOM 743 C C . ILE A 1 103 ? -10.070 36.449 15.796 1.00 20.80 102 ILE A C 1
ATOM 744 O O . ILE A 1 103 ? -10.397 36.756 16.933 1.00 22.22 102 ILE A O 1
ATOM 749 N N . VAL A 1 104 ? -9.496 37.324 14.977 1.00 17.07 103 VAL A N 1
ATOM 750 C CA . VAL A 1 104 ? -9.180 38.675 15.447 1.00 18.65 103 VAL A CA 1
ATOM 751 C C . VAL A 1 104 ? -10.461 39.427 15.897 1.00 20.07 103 VAL A C 1
ATOM 752 O O . VAL A 1 104 ? -10.405 40.227 16.816 1.00 18.16 103 VAL A O 1
ATOM 756 N N . ASP A 1 105 ? -11.615 39.120 15.309 1.00 17.82 104 ASP A N 1
ATOM 757 C CA . ASP A 1 105 ? -12.874 39.740 15.761 1.00 19.56 104 ASP A CA 1
ATOM 758 C C . ASP A 1 105 ? -13.208 39.447 17.220 1.00 17.68 104 ASP A C 1
ATOM 759 O O . ASP A 1 105 ? -13.745 40.291 17.906 1.00 19.96 104 ASP A O 1
ATOM 764 N N . LEU A 1 106 ? -12.880 38.262 17.691 1.00 16.68 105 LEU A N 1
ATOM 765 C CA . LEU A 1 106 ? -12.999 37.942 19.103 1.00 19.67 105 LEU A CA 1
ATOM 766 C C . LEU A 1 106 ? -12.210 38.893 20.016 1.00 18.98 105 LEU A C 1
ATOM 767 O O . LEU A 1 106 ? -12.694 39.273 21.063 1.00 18.20 105 LEU A O 1
ATOM 772 N N . PHE A 1 107 ? -11.013 39.265 19.595 1.00 19.17 106 PHE A N 1
ATOM 773 C CA . PHE A 1 107 ? -10.138 40.113 20.385 1.00 20.04 106 PHE A CA 1
ATOM 774 C C . PHE A 1 107 ? -10.497 41.620 20.238 1.00 16.02 106 PHE A C 1
ATOM 775 O O . PHE A 1 107 ? -10.121 42.440 21.066 1.00 18.21 106 PHE A O 1
ATOM 783 N N . LYS A 1 108 ? -11.197 41.984 19.161 1.00 17.61 107 LYS A N 1
ATOM 784 C CA . LYS A 1 108 ? -11.607 43.360 18.896 1.00 20.23 107 LYS A CA 1
ATOM 785 C C . LYS A 1 108 ? -12.950 43.706 19.478 1.00 19.17 107 LYS A C 1
ATOM 786 O O . LYS A 1 108 ? -13.209 44.867 19.734 1.00 18.28 107 LYS A O 1
ATOM 792 N N . THR A 1 109 ? -13.841 42.717 19.589 1.00 19.52 108 THR A N 1
ATOM 793 C CA . THR A 1 109 ? -15.261 42.989 19.851 1.00 17.88 108 THR A CA 1
ATOM 794 C C . THR A 1 109 ? -15.538 43.087 21.365 1.00 20.25 108 THR A C 1
ATOM 795 O O . THR A 1 109 ? -16.055 42.187 22.017 1.00 23.65 108 THR A O 1
ATOM 799 N N . GLY A 1 110 ? -15.179 44.238 21.919 1.00 17.92 109 GLY A N 1
ATOM 800 C CA . GLY A 1 110 ? -15.359 44.508 23.334 1.00 14.77 109 GLY A CA 1
ATOM 801 C C . GLY A 1 110 ? -14.443 45.623 23.798 1.00 14.39 109 GLY A C 1
ATOM 802 O O . GLY A 1 110 ? -13.572 46.099 23.054 1.00 13.50 109 GLY A O 1
ATOM 803 N N . LYS A 1 111 ? -14.591 45.958 25.060 1.00 13.18 110 LYS A N 1
ATOM 804 C CA . LYS A 1 111 ? -13.640 46.760 25.752 1.00 13.24 110 LYS A CA 1
ATOM 805 C C . LYS A 1 111 ? -13.567 46.300 27.197 1.00 14.97 110 LYS A C 1
ATOM 806 O O . LYS A 1 111 ? -14.530 45.749 27.749 1.00 15.58 110 LYS A O 1
ATOM 812 N N . GLY A 1 112 ? -12.426 46.532 27.810 1.00 15.70 111 GLY A N 1
ATOM 813 C CA . GLY A 1 112 ? -12.253 46.323 29.221 1.00 15.82 111 GLY A CA 1
ATOM 814 C C . GLY A 1 112 ? -11.023 47.022 29.811 1.00 16.66 111 GLY A C 1
ATOM 815 O O . GLY A 1 112 ? -10.407 47.856 29.144 1.00 16.97 111 GLY A O 1
ATOM 816 N N . PRO A 1 113 ? -10.688 46.705 31.095 1.00 18.47 112 PRO A N 1
ATOM 817 C CA . PRO A 1 113 ? -9.559 47.324 31.791 1.00 17.64 112 PRO A CA 1
ATOM 818 C C . PRO A 1 113 ? -8.198 47.060 31.170 1.00 16.83 112 PRO A C 1
ATOM 819 O O . PRO A 1 113 ? -7.340 47.906 31.236 1.00 15.31 112 PRO A O 1
ATOM 823 N N . LEU A 1 114 ? -8.022 45.950 30.466 1.00 16.44 113 LEU A N 1
ATOM 824 C CA . LEU A 1 114 ? -6.833 45.770 29.632 1.00 14.73 113 LEU A CA 1
ATOM 825 C C . LEU A 1 114 ? -7.146 46.130 28.162 1.00 14.39 113 LEU A C 1
ATOM 826 O O . LEU A 1 114 ? -8.23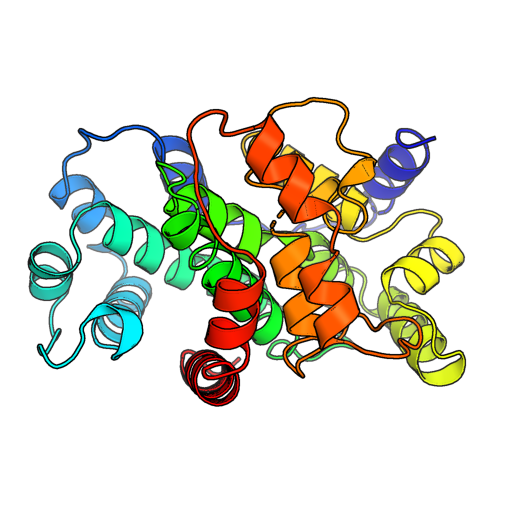4 45.823 27.629 1.00 14.48 113 LEU A O 1
ATOM 831 N N . ASN A 1 115 ? -6.172 46.743 27.497 1.00 11.81 114 ASN A N 1
ATOM 832 C CA . ASN A 1 115 ? -6.363 47.229 26.155 1.00 14.31 114 ASN A CA 1
ATOM 833 C C . ASN A 1 115 ? -6.511 46.036 25.234 1.00 13.37 114 ASN A C 1
ATOM 834 O O . ASN A 1 115 ? -5.853 45.022 25.432 1.00 18.17 114 ASN A O 1
ATOM 839 N N . ARG A 1 116 ? -7.383 46.147 24.242 1.00 16.06 115 ARG A N 1
ATOM 840 C CA . ARG A 1 116 ? -7.567 45.108 23.247 1.00 15.86 115 ARG A CA 1
ATOM 841 C C . ARG A 1 116 ? -6.259 44.614 22.668 1.00 18.04 115 ARG A C 1
ATOM 842 O O . ARG A 1 116 ? -6.020 43.400 22.539 1.00 16.15 115 ARG A O 1
ATOM 850 N N . SER A 1 117 ? -5.412 45.569 22.320 1.00 17.71 116 SER A N 1
ATOM 851 C CA . SER A 1 117 ? -4.147 45.279 21.651 1.00 19.39 116 SER A CA 1
ATOM 852 C C . SER A 1 117 ? -3.185 44.498 22.516 1.00 17.31 116 SER A C 1
ATOM 853 O O . SER A 1 117 ? -2.344 43.797 22.000 1.00 17.98 116 SER A O 1
ATOM 856 N N . THR A 1 118 ? -3.269 44.671 23.821 1.00 15.79 117 THR A N 1
ATOM 857 C CA . THR A 1 118 ? -2.405 43.938 24.760 1.00 16.48 117 THR A CA 1
ATOM 858 C C . THR A 1 118 ? -2.624 42.408 24.671 1.00 15.62 117 THR A C 1
ATOM 859 O O . THR A 1 118 ? -1.682 41.616 24.568 1.00 15.89 117 THR A O 1
ATOM 863 N N . LEU A 1 119 ? -3.890 42.028 24.700 1.00 14.76 118 LEU A N 1
ATOM 864 C CA A LEU A 1 119 ? -4.242 40.619 24.684 0.50 15.66 118 LEU A CA 1
ATOM 865 C CA B LEU A 1 119 ? -4.277 40.619 24.658 0.50 15.35 118 LEU A CA 1
ATOM 866 C C . LEU A 1 119 ? -3.970 40.013 23.311 1.00 14.64 118 LEU A C 1
ATOM 867 O O . LEU A 1 119 ? -3.473 38.907 23.229 1.00 15.73 118 LEU A O 1
ATOM 876 N N . TRP A 1 120 ? -4.299 40.733 22.247 1.00 14.02 119 TRP A N 1
ATOM 877 C CA . TRP A 1 120 ? -4.037 40.252 20.913 1.00 15.47 119 TRP A CA 1
ATOM 878 C C . TRP A 1 120 ? -2.544 40.059 20.604 1.00 13.47 119 TRP A C 1
ATOM 879 O O . TRP A 1 120 ? -2.123 38.991 20.142 1.00 16.27 119 TRP A O 1
ATOM 890 N N . ALA A 1 121 ? -1.753 41.088 20.854 1.00 15.73 120 ALA A N 1
ATOM 891 C CA . ALA A 1 121 ? -0.326 41.046 20.563 1.00 18.75 120 ALA A CA 1
ATOM 892 C C . ALA A 1 121 ? 0.344 39.874 21.296 1.00 16.71 120 ALA A C 1
ATOM 893 O O . ALA A 1 121 ? 1.134 39.117 20.723 1.00 15.50 120 ALA A O 1
ATOM 895 N N . HIS A 1 122 ? 0.013 39.716 22.571 1.00 15.62 121 HIS A N 1
ATOM 896 C CA . HIS A 1 122 ? 0.554 38.612 23.369 1.00 16.61 121 HIS A CA 1
ATOM 897 C C . HIS A 1 122 ? 0.131 37.226 22.810 1.00 16.40 121 HIS A C 1
ATOM 898 O O . HIS A 1 122 ? 0.938 36.285 22.736 1.00 17.41 121 HIS A O 1
ATOM 905 N N . SER A 1 123 ? -1.143 37.124 22.427 1.00 19.83 122 SER A N 1
ATOM 906 C CA . SER A 1 123 ? -1.699 35.877 21.898 1.00 16.77 122 SER A CA 1
ATOM 907 C C . SER A 1 123 ? -1.093 35.522 20.552 1.00 18.84 122 SER A C 1
ATOM 908 O O . SER A 1 123 ? -0.686 34.341 20.328 1.00 12.92 122 SER A O 1
ATOM 911 N N . LEU A 1 124 ? -1.009 36.513 19.653 1.00 16.07 123 LEU A N 1
ATOM 912 C CA . LEU A 1 124 ? -0.331 36.331 18.362 1.00 18.08 123 LEU A CA 1
ATOM 913 C C . LEU A 1 124 ? 1.144 35.961 18.533 1.00 17.09 123 LEU A C 1
ATOM 914 O O . LEU A 1 124 ? 1.646 35.103 17.806 1.00 16.99 123 LEU A O 1
ATOM 919 N N . GLY A 1 125 ? 1.823 36.581 19.495 1.00 17.46 124 GLY A N 1
ATOM 920 C CA . GLY A 1 125 ? 3.236 36.277 19.775 1.00 13.51 124 GLY A CA 1
ATOM 921 C C . GLY A 1 125 ? 3.411 34.836 20.228 1.00 14.84 124 GLY A C 1
ATOM 922 O O . GLY A 1 125 ? 4.235 34.115 19.697 1.00 14.67 124 GLY A O 1
ATOM 923 N N . VAL A 1 126 ? 2.612 34.424 21.210 1.00 14.96 125 VAL A N 1
ATOM 924 C CA . VAL A 1 126 ? 2.586 33.064 21.687 1.00 17.73 125 VAL A CA 1
ATOM 925 C C . VAL A 1 126 ? 2.297 32.044 20.555 1.00 15.71 125 VAL A C 1
ATOM 926 O O . VAL A 1 126 ? 3.012 31.028 20.447 1.00 17.91 125 VAL A O 1
ATOM 930 N N . ALA A 1 127 ? 1.272 32.302 19.740 1.00 14.54 126 ALA A N 1
ATOM 931 C CA . ALA A 1 127 ? 0.973 31.437 18.605 1.00 17.07 126 ALA A CA 1
ATOM 932 C C . ALA A 1 127 ? 2.241 31.241 17.764 1.00 16.63 126 ALA A C 1
ATOM 933 O O . ALA A 1 127 ? 2.621 30.099 17.418 1.00 16.72 126 ALA A O 1
ATOM 935 N N . ARG A 1 128 ? 2.847 32.358 17.372 1.00 18.64 127 ARG A N 1
ATOM 936 C CA . ARG A 1 128 ? 3.959 32.336 16.412 1.00 20.32 127 ARG A CA 1
ATOM 937 C C . ARG A 1 128 ? 5.201 31.678 16.963 1.00 19.54 127 ARG A C 1
ATOM 938 O O . ARG A 1 128 ? 5.891 30.921 16.255 1.00 18.43 127 ARG A O 1
ATOM 946 N N . ILE A 1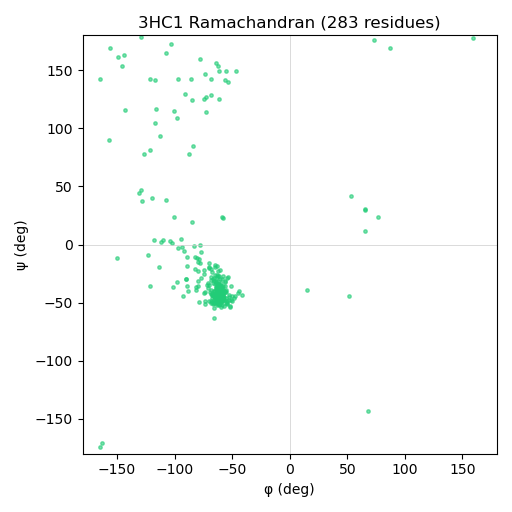 129 ? 5.534 31.998 18.208 1.00 17.22 128 ILE A N 1
ATOM 947 C CA . ILE A 1 129 ? 6.693 31.395 18.861 1.00 15.69 128 ILE A CA 1
ATOM 948 C C . ILE A 1 129 ? 6.459 29.922 19.127 1.00 16.26 128 ILE A C 1
ATOM 949 O O . ILE A 1 129 ? 7.369 29.103 18.912 1.00 14.86 128 ILE A O 1
ATOM 954 N N . ALA A 1 130 ? 5.259 29.569 19.600 1.00 15.08 129 ALA A N 1
ATOM 955 C CA . ALA A 1 130 ? 4.949 28.161 19.806 1.00 15.07 129 ALA A CA 1
ATOM 956 C C . ALA A 1 130 ? 5.076 27.379 18.481 1.00 12.89 129 ALA A C 1
ATOM 957 O O . ALA A 1 130 ? 5.584 26.263 18.491 1.00 14.66 129 ALA A O 1
ATOM 959 N N . LYS A 1 131 ? 4.673 27.984 17.373 1.00 17.11 130 LYS A N 1
ATOM 960 C CA . LYS A 1 131 ? 4.809 27.327 16.094 1.00 16.37 130 LYS A CA 1
ATOM 961 C C . LYS A 1 131 ? 6.268 27.166 15.741 1.00 20.88 130 LYS A C 1
ATOM 962 O O . LYS A 1 131 ? 6.640 26.081 15.297 1.00 18.54 130 LYS A O 1
ATOM 968 N N . LEU A 1 132 ? 7.090 28.218 15.949 1.00 22.26 131 LEU A N 1
ATOM 969 C CA A LEU A 1 132 ? 8.536 28.133 15.656 0.50 20.25 131 LEU A CA 1
ATOM 970 C CA B LEU A 1 132 ? 8.528 28.122 15.632 0.50 19.06 131 LEU A CA 1
ATOM 971 C C . LEU A 1 132 ? 9.150 26.932 16.377 1.00 22.06 131 LEU A C 1
ATOM 972 O O . LEU A 1 132 ? 9.930 26.156 15.765 1.00 20.41 131 LEU A O 1
ATOM 981 N N . ILE A 1 133 ? 8.786 26.765 17.663 1.00 16.55 132 ILE A N 1
ATOM 982 C CA . ILE A 1 133 ? 9.246 25.635 18.429 1.00 18.55 132 ILE A CA 1
ATOM 983 C C . ILE A 1 133 ? 8.801 24.280 17.827 1.00 16.56 132 ILE A C 1
ATOM 984 O O . ILE A 1 133 ? 9.613 23.308 17.769 1.00 17.69 132 ILE A O 1
ATOM 989 N N . ALA A 1 134 ? 7.538 24.206 17.388 1.00 17.36 133 ALA A N 1
ATOM 990 C CA . ALA A 1 134 ? 7.000 23.032 16.750 1.00 16.32 133 ALA A CA 1
ATOM 991 C C . ALA A 1 134 ? 7.898 22.645 15.572 1.00 20.28 133 ALA A C 1
ATOM 992 O O . ALA A 1 134 ? 8.308 21.507 15.426 1.00 21.84 133 ALA A O 1
ATOM 994 N N . GLU A 1 135 ? 8.183 23.626 14.748 1.00 21.70 134 GLU A N 1
ATOM 995 C CA . GLU A 1 135 ? 9.046 23.444 13.588 1.00 24.06 134 GLU A CA 1
ATOM 996 C C . GLU A 1 135 ? 10.455 22.983 13.960 1.00 22.39 134 GLU A C 1
ATOM 997 O O . GLU A 1 135 ? 10.953 22.000 13.398 1.00 23.14 134 GLU A O 1
ATOM 1003 N N . ARG A 1 136 ? 11.081 23.635 14.942 1.00 20.82 135 ARG A N 1
ATOM 1004 C CA . ARG A 1 136 ? 12.454 23.285 15.314 1.00 22.41 135 ARG A CA 1
ATOM 1005 C C . ARG A 1 136 ? 12.604 21.942 16.004 1.00 23.86 135 ARG A C 1
ATOM 1006 O O . ARG A 1 136 ? 13.705 21.374 16.033 1.00 22.17 135 ARG A O 1
ATOM 1014 N N . THR A 1 137 ? 11.522 21.412 16.550 1.00 19.75 136 THR A N 1
ATOM 1015 C CA . THR A 1 137 ? 11.589 20.152 17.273 1.00 20.90 136 THR A CA 1
ATOM 1016 C C . THR A 1 137 ? 11.008 19.023 16.425 1.00 23.68 136 THR A C 1
ATOM 1017 O O . THR A 1 137 ? 10.888 17.895 16.893 1.00 28.26 136 THR A O 1
ATOM 1021 N N . GLY A 1 138 ? 10.610 19.343 15.197 1.00 25.21 137 GLY A N 1
ATOM 1022 C CA . GLY A 1 138 ? 10.093 18.357 14.232 1.00 26.08 137 GLY A CA 1
ATOM 1023 C C . GLY A 1 138 ? 8.669 17.892 14.471 1.00 26.72 137 GLY A C 1
ATOM 1024 O O . GLY A 1 138 ? 8.278 16.803 14.004 1.00 25.06 137 GLY A O 1
ATOM 1025 N N . PHE A 1 139 ? 7.870 18.704 15.169 1.00 23.16 138 PHE A N 1
ATOM 1026 C CA . PHE A 1 139 ? 6.488 18.330 15.445 1.00 22.72 138 PHE A CA 1
ATOM 1027 C C . PHE A 1 139 ? 5.723 18.351 14.107 1.00 22.93 138 PHE A C 1
ATOM 1028 O O . PHE A 1 139 ? 5.822 19.298 13.336 1.00 25.67 138 PHE A O 1
ATOM 1036 N N . LEU A 1 140 ? 5.023 17.266 13.797 1.00 25.15 139 LEU A N 1
ATOM 1037 C CA . LEU A 1 140 ? 4.445 17.059 12.449 1.00 25.87 139 LEU A CA 1
ATOM 1038 C C . LEU A 1 140 ? 3.307 17.999 11.946 1.00 26.58 139 LEU A C 1
ATOM 1039 O O . LEU A 1 140 ? 3.152 18.240 10.730 1.00 26.41 139 LEU A O 1
ATOM 1044 N N . ASN A 1 141 ? 2.497 18.516 12.838 1.00 24.74 140 ASN A N 1
ATOM 1045 C CA . ASN A 1 141 ? 1.421 19.398 12.406 1.00 28.33 140 ASN A CA 1
ATOM 1046 C C . ASN A 1 141 ? 1.524 20.695 13.183 1.00 26.78 140 ASN A C 1
ATOM 1047 O O . ASN A 1 141 ? 0.788 20.882 14.153 1.00 32.08 140 ASN A O 1
ATOM 1052 N N . PRO A 1 142 ? 2.462 21.583 12.787 1.00 26.21 141 PRO A N 1
ATOM 1053 C CA . PRO A 1 142 ? 2.705 22.800 13.583 1.00 24.53 141 PRO A CA 1
ATOM 1054 C C . PRO A 1 142 ? 1.550 23.807 13.596 1.00 25.08 141 PRO A C 1
ATOM 1055 O O . PRO A 1 142 ? 1.469 24.623 14.530 1.00 21.56 141 PRO A O 1
ATOM 1059 N N . VAL A 1 143 ? 0.669 23.793 12.593 1.00 22.38 142 VAL A N 1
ATOM 1060 C CA . VAL A 1 143 ? -0.490 24.677 12.645 1.00 19.55 142 VAL A CA 1
ATOM 1061 C C . VAL A 1 143 ? -1.368 24.400 13.892 1.00 18.48 142 VAL A C 1
ATOM 1062 O O . VAL A 1 143 ? -1.952 25.318 14.439 1.00 20.03 142 VAL A O 1
ATOM 1066 N N . ASN A 1 144 ? -1.440 23.142 14.346 1.00 18.85 143 ASN A N 1
ATOM 1067 C CA . ASN A 1 144 ? -2.197 22.765 15.557 1.00 20.58 143 ASN A CA 1
ATOM 1068 C C . ASN A 1 144 ? -1.621 23.447 16.811 1.00 15.99 143 ASN A C 1
ATOM 1069 O O . ASN A 1 144 ? -2.370 23.867 17.696 1.00 18.35 143 ASN A O 1
ATOM 1074 N N . VAL A 1 145 ? -0.312 23.621 16.811 1.00 14.72 144 VAL A N 1
ATOM 1075 C CA . VAL A 1 145 ? 0.355 24.317 17.913 1.00 19.79 144 VAL A CA 1
ATOM 1076 C C . VAL A 1 145 ? 0.077 25.805 17.802 1.00 17.02 144 VAL A C 1
ATOM 1077 O O . VAL A 1 145 ? -0.097 26.493 18.803 1.00 14.65 144 VAL A O 1
ATOM 1081 N N . TYR A 1 146 ? 0.135 26.330 16.591 1.00 16.82 145 TYR A N 1
ATOM 1082 C CA . TYR A 1 146 ? -0.193 27.721 16.357 1.00 16.36 145 TYR A CA 1
ATOM 1083 C C . TYR A 1 146 ? -1.613 28.063 16.902 1.00 19.34 145 TYR A C 1
ATOM 1084 O O . TYR A 1 146 ? -1.795 29.050 17.619 1.00 17.16 145 TYR A O 1
ATOM 1093 N N . VAL A 1 147 ? -2.591 27.259 16.524 1.00 17.91 146 VAL A N 1
ATOM 1094 C CA . VAL A 1 147 ? -3.984 27.502 16.889 1.00 17.70 146 VAL A CA 1
ATOM 1095 C C . VAL A 1 147 ? -4.143 27.390 18.434 1.00 14.69 146 VAL A C 1
ATOM 1096 O O . VAL A 1 147 ? -4.731 28.278 19.012 1.00 17.28 146 VAL A O 1
ATOM 1100 N N . ALA A 1 148 ? -3.557 26.363 19.082 1.00 14.59 147 ALA A N 1
ATOM 1101 C CA . ALA A 1 148 ? -3.579 26.232 20.561 1.00 14.47 147 ALA A CA 1
ATOM 1102 C C . ALA A 1 148 ? -2.996 27.485 21.222 1.00 15.58 147 ALA A C 1
ATOM 1103 O O . ALA A 1 148 ? -3.543 27.985 22.211 1.00 15.05 147 ALA A O 1
ATOM 1105 N N . GLY A 1 149 ? -1.912 27.997 20.639 1.00 16.79 148 GLY A N 1
ATOM 1106 C CA . GLY A 1 149 ? -1.219 29.194 21.145 1.00 17.63 148 GLY A CA 1
ATOM 1107 C C . GLY A 1 149 ? -2.041 30.458 21.080 1.00 13.35 148 GLY A C 1
ATOM 1108 O O . GLY A 1 149 ? -2.172 31.213 22.057 1.00 14.72 148 GLY A O 1
ATOM 1109 N N . LEU A 1 150 ? -2.629 30.692 19.910 1.00 15.82 149 LEU A N 1
ATOM 1110 C CA . LEU A 1 150 ? -3.448 31.891 19.720 1.00 14.75 149 LEU A CA 1
ATOM 1111 C C . LEU A 1 150 ? -4.672 31.883 20.637 1.00 15.34 149 LEU A C 1
ATOM 1112 O O . LEU A 1 150 ? -5.173 32.957 20.988 1.00 17.64 149 LEU A O 1
ATOM 1117 N N . LEU A 1 151 ? -5.153 30.687 21.045 1.00 13.66 150 LEU A N 1
ATOM 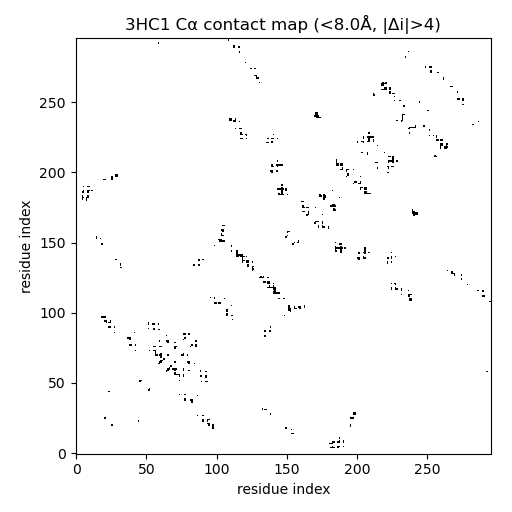1118 C CA . LEU A 1 151 ? -6.334 30.592 21.877 1.00 14.28 150 LEU A CA 1
ATOM 1119 C C . LEU A 1 151 ? -6.021 30.455 23.367 1.00 13.19 150 LEU A C 1
ATOM 1120 O O . LEU A 1 151 ? -6.947 30.350 24.180 1.00 14.88 150 LEU A O 1
ATOM 1125 N N . HIS A 1 152 ? -4.736 30.373 23.730 1.00 14.56 151 HIS A N 1
ATOM 1126 C CA . HIS A 1 152 ? -4.359 29.996 25.111 1.00 14.10 151 HIS A CA 1
ATOM 1127 C C . HIS A 1 152 ? -4.963 30.864 26.247 1.00 16.05 151 HIS A C 1
ATOM 1128 O O . HIS A 1 152 ? -5.367 30.367 27.293 1.00 11.30 151 HIS A O 1
ATOM 1135 N N . ASP A 1 153 ? -4.997 32.171 25.995 1.00 13.82 152 ASP A N 1
ATOM 1136 C CA . ASP A 1 153 ? -5.539 33.147 26.888 1.00 15.61 152 ASP A CA 1
ATOM 1137 C C . ASP A 1 153 ? -6.947 33.614 26.540 1.00 17.85 152 ASP A C 1
ATOM 1138 O O . ASP A 1 153 ? -7.370 34.710 26.967 1.00 17.32 152 ASP A O 1
ATOM 1143 N N . VAL A 1 154 ? -7.700 32.791 25.801 1.00 16.66 153 VAL A N 1
ATOM 1144 C CA . VAL A 1 154 ? -9.075 33.183 25.440 1.00 18.72 153 VAL A CA 1
ATOM 1145 C C . VAL A 1 154 ? -9.928 33.456 26.707 1.00 17.60 153 VAL A C 1
ATOM 1146 O O . VAL A 1 154 ? -10.827 34.271 26.689 1.00 15.76 153 VAL A O 1
ATOM 1150 N N . GLY A 1 155 ? -9.589 32.828 27.829 1.00 16.08 154 GLY A N 1
ATOM 1151 C CA . GLY A 1 155 ? -10.235 33.139 29.101 1.00 18.30 154 GLY A CA 1
ATOM 1152 C C . GLY A 1 155 ? -10.046 34.550 29.636 1.00 19.17 154 GLY A C 1
ATOM 1153 O O . GLY A 1 155 ? -10.956 35.058 30.297 1.00 19.49 154 GLY A O 1
ATOM 1154 N N . GLU A 1 156 ? -8.875 35.141 29.403 1.00 14.64 155 GLU A N 1
ATOM 1155 C CA . GLU A 1 156 ? -8.592 36.547 29.792 1.00 17.79 155 GLU A CA 1
ATOM 1156 C C . GLU A 1 156 ? -9.370 37.472 28.897 1.00 15.82 155 GLU A C 1
ATOM 1157 O O . GLU A 1 156 ? -9.814 38.524 29.340 1.00 16.94 155 GLU A O 1
ATOM 1163 N N . VAL A 1 157 ? -9.558 37.080 27.639 1.00 19.01 156 VAL A N 1
ATOM 1164 C CA . VAL A 1 157 ? -10.381 37.828 26.740 1.00 18.51 156 VAL A CA 1
ATOM 1165 C C . VAL A 1 157 ? -11.790 37.852 27.275 1.00 20.05 156 VAL A C 1
ATOM 1166 O O . VAL A 1 157 ? -12.420 38.893 27.348 1.00 17.42 156 VAL A O 1
ATOM 1170 N N . PHE A 1 158 ? -12.273 36.699 27.705 1.00 20.05 157 PHE A N 1
ATOM 1171 C CA . PHE A 1 158 ? -13.598 36.636 28.284 1.00 18.25 157 PHE A CA 1
ATOM 1172 C C . PHE A 1 158 ? -13.756 37.486 29.520 1.00 17.56 157 PHE A C 1
ATOM 1173 O O . PHE A 1 158 ? -14.724 38.218 29.632 1.00 17.55 157 PHE A O 1
ATOM 1181 N N . ILE A 1 159 ? -12.845 37.346 30.490 1.00 15.50 158 ILE A N 1
ATOM 1182 C CA . ILE A 1 159 ? -12.988 38.068 31.732 1.00 16.57 158 ILE A CA 1
ATOM 1183 C C . ILE A 1 159 ? -12.889 39.591 31.458 1.00 17.60 158 ILE A C 1
ATOM 1184 O O . ILE A 1 159 ? -13.638 40.376 32.065 1.00 18.77 158 ILE A O 1
ATOM 1189 N N . ASN A 1 160 ? -11.942 39.966 30.584 1.00 13.89 159 ASN A N 1
ATOM 1190 C CA . ASN A 1 160 ? -11.652 41.385 30.253 1.00 14.42 159 ASN A CA 1
ATOM 1191 C C . ASN A 1 160 ? -12.878 42.060 29.634 1.00 14.77 159 ASN A C 1
ATOM 1192 O O . ASN A 1 160 ? -13.246 43.163 30.022 1.00 15.89 159 ASN A O 1
ATOM 1197 N N . PHE A 1 161 ? -13.527 41.374 28.704 1.00 16.44 160 PHE A N 1
ATOM 1198 C CA . PHE A 1 161 ? -14.621 41.971 27.926 1.00 16.93 160 PHE A CA 1
ATOM 1199 C C . PHE A 1 161 ? -15.980 41.748 28.603 1.00 19.81 160 PHE A C 1
ATOM 1200 O O . PHE A 1 161 ? -16.901 42.552 28.431 1.00 21.54 160 PHE A O 1
ATOM 1208 N N . PHE A 1 162 ? -16.111 40.645 29.349 1.00 22.40 161 PHE A N 1
ATOM 1209 C CA . PHE A 1 162 ? -17.427 40.220 29.809 1.00 21.28 161 PHE A CA 1
ATOM 1210 C C . PHE A 1 162 ? -17.634 40.298 31.282 1.00 19.55 161 PHE A C 1
ATOM 1211 O O . PHE A 1 162 ? -18.771 40.274 31.719 1.00 23.85 161 PHE A O 1
ATOM 1219 N N . ARG A 1 163 ? -16.562 40.344 32.041 1.00 19.61 162 ARG A N 1
ATOM 1220 C CA . ARG A 1 163 ? -16.609 40.568 33.473 1.00 19.84 162 ARG A CA 1
ATOM 1221 C C . ARG A 1 163 ? -15.600 41.671 33.808 1.00 19.50 162 ARG A C 1
ATOM 1222 O O . ARG A 1 163 ? -14.862 41.555 34.762 1.00 19.03 162 ARG A O 1
ATOM 1230 N N . GLY A 1 164 ? -15.586 42.732 33.008 1.00 23.94 163 GLY A N 1
ATOM 1231 C CA . GLY A 1 164 ? -14.568 43.781 33.136 1.00 25.59 163 GLY A CA 1
ATOM 1232 C C . GLY A 1 164 ? -14.579 44.486 34.474 1.00 26.87 163 GLY A C 1
ATOM 1233 O O . GLY A 1 164 ? -13.519 44.709 35.110 1.00 23.24 163 GLY A O 1
ATOM 1234 N N . LYS A 1 165 ? -15.797 44.823 34.902 1.00 27.98 164 LYS A N 1
ATOM 1235 C CA . LYS A 1 165 ? -16.006 45.502 36.188 1.00 33.67 164 LYS A CA 1
ATOM 1236 C C . LYS A 1 165 ? -15.212 44.764 37.260 1.00 32.38 164 LYS A C 1
ATOM 1237 O O . LYS A 1 165 ? -14.469 45.393 38.013 1.00 34.38 164 LYS A O 1
ATOM 1243 N N . GLU A 1 166 ? -15.297 43.432 37.235 1.00 33.47 165 GLU A N 1
ATOM 1244 C CA . GLU A 1 166 ? -14.591 42.547 38.146 1.00 31.36 165 GLU A CA 1
ATOM 1245 C C . GLU A 1 166 ? -13.097 42.447 37.838 1.00 33.02 165 GLU A C 1
ATOM 1246 O O . GLU A 1 166 ? -12.277 42.540 38.745 1.00 38.06 165 GLU A O 1
ATOM 1252 N N . PHE A 1 167 ? -12.735 42.220 36.566 1.00 29.14 166 PHE A N 1
ATOM 1253 C CA . PHE A 1 167 ? -11.316 42.139 36.128 1.00 23.59 166 PHE A CA 1
ATOM 1254 C C . PHE A 1 167 ? -10.546 43.414 36.516 1.00 20.98 166 PHE A C 1
ATOM 1255 O O . PHE A 1 167 ? -9.334 43.371 36.743 1.00 17.56 166 PHE A O 1
ATOM 1263 N N . SER A 1 168 ? -11.252 44.553 36.519 1.00 24.68 167 SER A N 1
ATOM 1264 C CA . SER A 1 168 ? -10.660 45.827 37.004 1.00 29.99 167 SER A CA 1
ATOM 1265 C C . SER A 1 168 ? -9.901 45.626 38.287 1.00 27.95 167 SER A C 1
ATOM 1266 O O . SER A 1 168 ? -8.841 46.193 38.452 1.00 28.30 167 SER A O 1
ATOM 1269 N N . GLN A 1 169 ? -10.482 44.834 39.186 1.00 28.35 168 GLN A N 1
ATOM 1270 C CA . GLN A 1 169 ? -9.884 44.530 40.485 1.00 30.61 168 GLN A CA 1
ATOM 1271 C C . GLN A 1 169 ? -8.678 43.588 40.395 1.00 29.45 168 GLN A C 1
ATOM 1272 O O . GLN A 1 169 ? -7.743 43.663 41.226 1.00 29.73 168 GLN A O 1
ATOM 1274 N N . VAL A 1 170 ? -8.724 42.650 39.452 1.00 27.12 169 VAL A N 1
ATOM 1275 C CA . VAL A 1 170 ? -7.578 41.796 39.208 1.00 26.13 169 VAL A CA 1
ATOM 1276 C C . VAL A 1 170 ? -6.410 42.714 38.795 1.00 23.58 169 VAL A C 1
ATOM 1277 O O . VAL A 1 170 ? -5.313 42.575 39.318 1.00 24.72 169 VAL A O 1
ATOM 1281 N N . VAL A 1 171 ? -6.665 43.645 37.877 1.00 27.55 170 VAL A N 1
ATOM 1282 C CA . VAL A 1 171 ? -5.615 44.519 37.348 1.00 31.07 170 VAL A CA 1
ATOM 1283 C C . VAL A 1 171 ? -4.942 45.354 38.417 1.00 37.00 170 VAL A C 1
ATOM 1284 O O . VAL A 1 171 ? -3.719 45.517 38.389 1.00 37.36 170 VAL A O 1
ATOM 1288 N N . THR A 1 172 ? -5.745 45.878 39.348 1.00 35.94 171 THR A N 1
ATOM 1289 C CA . THR A 1 172 ? -5.255 46.808 40.356 1.00 35.58 171 THR A CA 1
ATOM 1290 C C . THR A 1 172 ? -4.567 46.012 41.470 1.00 34.62 171 THR A C 1
ATOM 1291 O O . THR A 1 172 ? -3.546 46.444 41.980 1.00 38.87 171 THR A O 1
ATOM 1295 N N . LEU A 1 173 ? -5.070 44.831 41.803 1.00 32.51 172 LEU A N 1
ATOM 1296 C CA . LEU A 1 173 ? -4.332 43.900 42.682 1.00 31.36 172 LEU A CA 1
ATOM 1297 C C . LEU A 1 173 ? -2.979 43.471 42.103 1.00 34.43 172 LEU A C 1
ATOM 1298 O O . LEU A 1 173 ? -1.992 43.346 42.838 1.00 37.22 172 LEU A O 1
ATOM 1303 N N . VAL A 1 174 ? -2.931 43.255 40.791 1.00 36.64 173 VAL A N 1
ATOM 1304 C CA . VAL A 1 174 ? -1.663 42.927 40.123 1.00 35.23 173 VAL A CA 1
ATOM 1305 C C . VAL A 1 174 ? -0.713 44.144 40.204 1.00 39.20 173 VAL A C 1
ATOM 1306 O O . VAL A 1 174 ? 0.412 44.035 40.694 1.00 36.53 173 VAL A O 1
ATOM 1310 N N . ASP A 1 175 ? -1.205 45.296 39.740 1.00 44.95 174 ASP A N 1
ATOM 1311 C CA . ASP A 1 175 ? -0.410 46.542 39.624 1.00 48.32 174 ASP A CA 1
ATOM 1312 C C . ASP A 1 175 ? 0.101 47.070 40.980 1.00 49.46 174 ASP A C 1
ATOM 1313 O O . ASP A 1 175 ? 1.094 47.808 41.020 1.00 51.05 174 ASP A O 1
ATOM 1318 N N . GLU A 1 176 ? -0.570 46.683 42.072 1.00 48.63 175 GLU A N 1
ATOM 1319 C CA . GLU A 1 176 ? -0.259 47.180 43.404 1.00 47.67 175 GLU A CA 1
ATOM 1320 C C . GLU A 1 176 ? 0.560 46.183 44.242 1.00 46.81 175 GLU A C 1
ATOM 1321 O O . GLU A 1 176 ? 1.437 46.598 44.999 1.00 48.90 175 GLU A O 1
ATOM 1323 N N . GLU A 1 177 ? 0.303 44.889 44.106 1.00 42.89 176 GLU A N 1
ATOM 1324 C CA . GLU A 1 177 ? 1.012 43.869 44.892 1.00 41.50 176 GLU A CA 1
ATOM 1325 C C . GLU A 1 177 ? 1.997 42.989 44.061 1.00 39.79 176 GLU A C 1
ATOM 1326 O O . GLU A 1 177 ? 2.596 42.018 44.561 1.00 35.73 176 GLU A O 1
ATOM 1332 N N . LYS A 1 178 ? 2.123 43.329 42.781 1.00 39.53 177 LYS A N 1
ATOM 1333 C CA . LYS A 1 178 ? 3.105 42.713 41.890 1.00 39.93 177 LYS A CA 1
ATOM 1334 C C . LYS A 1 178 ? 3.039 41.165 41.873 1.00 36.47 177 LYS A C 1
ATOM 1335 O O . LYS A 1 178 ? 4.069 40.507 41.921 1.00 35.99 177 LYS A O 1
ATOM 1341 N N . ILE A 1 179 ? 1.826 40.601 41.852 1.00 31.92 178 ILE A N 1
ATOM 1342 C CA . ILE A 1 179 ? 1.626 39.152 41.677 1.00 29.49 178 ILE A CA 1
ATOM 1343 C C . ILE A 1 179 ? 1.181 38.953 40.227 1.00 23.67 178 ILE A C 1
ATOM 1344 O O . ILE A 1 179 ? 0.942 39.963 39.535 1.00 24.02 178 ILE A O 1
ATOM 1349 N N . THR A 1 180 ? 1.089 37.697 39.785 1.00 23.05 179 THR A N 1
ATOM 1350 C CA . THR A 1 180 ? 0.655 37.381 38.407 1.00 22.27 179 THR A CA 1
ATOM 1351 C C . THR A 1 180 ? -0.866 37.507 38.301 1.00 23.55 179 THR A C 1
ATOM 1352 O O . THR A 1 180 ? -1.602 37.475 39.297 1.00 26.49 179 THR A O 1
ATOM 1356 N N . PHE A 1 181 ? -1.336 37.663 37.086 1.00 21.87 180 PHE A N 1
ATOM 1357 C CA . PHE A 1 181 ? -2.771 37.761 36.849 1.00 18.15 180 PHE A CA 1
ATOM 1358 C C . PHE A 1 181 ? -3.433 36.494 37.328 1.00 20.10 180 PHE A C 1
ATOM 1359 O O . PHE A 1 181 ? -4.463 36.553 37.959 1.00 19.27 180 PHE A O 1
ATOM 1367 N N . GLY A 1 182 ? -2.832 35.342 37.029 1.00 22.95 181 GLY A N 1
ATOM 1368 C CA . GLY A 1 182 ? -3.379 34.075 37.460 1.00 24.17 181 GLY A CA 1
ATOM 1369 C C . GLY A 1 182 ? -3.523 34.001 38.990 1.00 27.65 181 GLY A C 1
ATOM 1370 O O . GLY A 1 182 ? -4.512 33.448 39.488 1.00 30.73 181 GLY A O 1
ATOM 1371 N N . GLN A 1 183 ? -2.533 34.518 39.711 1.00 24.66 182 GLN A N 1
ATOM 1372 C CA . GLN A 1 183 ? -2.587 34.596 41.168 1.00 27.22 182 GLN A CA 1
ATOM 1373 C C . GLN A 1 183 ? -3.691 35.552 41.637 1.00 24.32 182 GLN A C 1
ATOM 1374 O O . GLN A 1 183 ? -4.536 35.190 42.449 1.00 27.51 182 GLN A O 1
ATOM 1380 N N . ALA A 1 184 ? -3.725 36.755 41.093 1.00 24.11 183 ALA A N 1
ATOM 1381 C CA . ALA A 1 184 ? -4.768 37.713 41.409 1.00 21.94 183 ALA A CA 1
ATOM 1382 C C . ALA A 1 184 ? -6.163 37.111 41.142 1.00 27.03 183 ALA A C 1
ATOM 1383 O O . ALA A 1 184 ? -7.056 37.207 41.984 1.00 22.34 183 ALA A O 1
ATOM 1385 N N . GLU A 1 185 ? -6.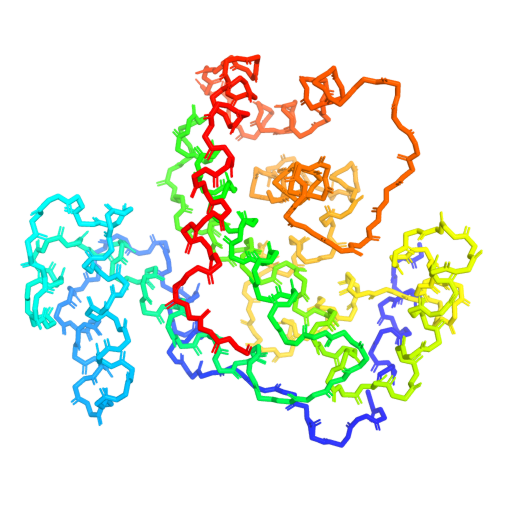335 36.451 39.981 1.00 23.33 184 GLU A N 1
ATOM 1386 C CA . GLU A 1 185 ? -7.604 35.818 39.662 1.00 22.39 184 GLU A CA 1
ATOM 1387 C C . GLU A 1 185 ? -7.981 34.761 40.717 1.00 23.92 184 GLU A C 1
ATOM 1388 O O . GLU A 1 185 ? -9.120 34.681 41.189 1.00 20.76 184 GLU A O 1
ATOM 1394 N N . GLU A 1 186 ? -7.014 33.943 41.073 1.00 26.97 185 GLU A N 1
ATOM 1395 C CA . GLU A 1 186 ? -7.242 32.899 42.041 1.00 33.23 185 GLU A CA 1
ATOM 1396 C C . GLU A 1 186 ? -7.751 33.472 43.386 1.00 33.19 185 GLU A C 1
ATOM 1397 O O . GLU A 1 186 ? -8.683 32.934 43.998 1.00 30.98 185 GLU A O 1
ATOM 1403 N N . ARG A 1 187 ? -7.142 34.570 43.807 1.00 31.51 186 ARG A N 1
ATOM 1404 C CA . ARG A 1 187 ? -7.481 35.208 45.065 1.00 32.38 186 ARG A CA 1
ATOM 1405 C C . ARG A 1 187 ? -8.853 35.865 45.009 1.00 32.41 186 ARG A C 1
ATOM 1406 O O . ARG A 1 187 ? -9.651 35.682 45.914 1.00 34.01 186 ARG A O 1
ATOM 1414 N N . LEU A 1 188 ? -9.104 36.639 43.955 1.00 31.55 187 LEU A N 1
ATOM 1415 C CA . LEU A 1 188 ? -10.342 37.370 43.816 1.00 32.83 187 LEU A CA 1
ATOM 1416 C C . LEU A 1 188 ? -11.545 36.533 43.389 1.00 34.92 187 LEU A C 1
ATOM 1417 O O . LEU A 1 188 ? -12.673 36.896 43.738 1.00 33.72 187 LEU A O 1
ATOM 1422 N N . PHE A 1 189 ? -11.322 35.444 42.642 1.00 32.72 188 PHE A N 1
ATOM 1423 C CA . PHE A 1 189 ? -12.426 34.634 42.102 1.00 28.25 188 PHE A CA 1
ATOM 1424 C C . PHE A 1 189 ? -12.402 33.151 42.503 1.00 23.83 188 PHE A C 1
ATOM 1425 O O . PHE A 1 189 ? -13.338 32.441 42.194 1.00 27.65 188 PHE A O 1
ATOM 1433 N N . GLY A 1 190 ? -11.334 32.656 43.130 1.00 22.15 189 GLY A N 1
ATOM 1434 C CA . GLY A 1 190 ? -11.161 31.184 43.341 1.00 16.84 189 GLY A CA 1
ATOM 1435 C C . GLY A 1 190 ? -10.987 30.299 42.104 1.00 18.32 189 GLY A C 1
ATOM 1436 O O . GLY A 1 190 ? -11.062 29.077 42.179 1.00 19.93 189 GLY A O 1
ATOM 1437 N N . THR A 1 191 ? -10.761 30.915 40.957 1.00 19.74 190 THR A N 1
ATOM 1438 C CA . THR A 1 191 ? -10.548 30.204 39.696 1.00 19.81 190 THR A CA 1
ATOM 1439 C C . THR A 1 191 ? -9.757 31.161 38.820 1.00 19.15 190 THR A C 1
ATOM 1440 O O . THR A 1 191 ? -9.623 32.330 39.164 1.00 21.00 190 THR A O 1
ATOM 1444 N N . SER A 1 192 ? -9.233 30.693 37.683 1.00 22.03 191 SER A N 1
ATOM 1445 C CA . SER A 1 192 ? -8.487 31.573 36.787 1.00 20.54 191 SER A CA 1
ATOM 1446 C C . SER A 1 192 ? -8.963 31.508 35.324 1.00 20.62 191 SER A C 1
ATOM 1447 O O . SER A 1 192 ? -9.853 30.719 34.960 1.00 20.16 191 SER A O 1
ATOM 1450 N N . HIS A 1 193 ? -8.327 32.313 34.481 1.00 16.06 192 HIS A N 1
ATOM 1451 C CA . HIS A 1 193 ? -8.586 32.285 33.040 1.00 17.04 192 HIS A CA 1
ATOM 1452 C C . HIS A 1 193 ? -8.271 30.927 32.395 1.00 17.47 192 HIS A C 1
ATOM 1453 O O . HIS A 1 193 ? -8.788 30.653 31.287 1.00 14.86 192 HIS A O 1
ATOM 1460 N N . CYS A 1 194 ? -7.418 30.116 33.026 1.00 13.08 193 CYS A N 1
ATOM 1461 C CA . CYS A 1 194 ? -7.191 28.722 32.606 1.00 15.50 193 CYS A CA 1
ATOM 1462 C C . CYS A 1 194 ? -8.479 27.934 32.647 1.00 16.39 193 CYS A C 1
ATOM 1463 O O . CYS A 1 194 ? -8.894 27.346 31.667 1.00 16.38 193 CYS A O 1
ATOM 1466 N N . GLU A 1 195 ? -9.166 27.965 33.769 1.00 15.55 194 GLU A N 1
ATOM 1467 C CA . GLU A 1 195 ? -10.422 27.240 33.906 1.00 15.90 194 GLU A CA 1
ATOM 1468 C C . GLU A 1 195 ? -11.596 27.843 33.166 1.00 17.85 194 GLU A C 1
ATOM 1469 O O . GLU A 1 195 ? -12.403 27.124 32.545 1.00 12.97 194 GLU A O 1
ATOM 1475 N N . VAL A 1 196 ? -11.698 29.179 33.218 1.00 13.74 195 VAL A N 1
ATOM 1476 C CA . VAL A 1 196 ? -12.682 29.868 32.435 1.00 12.52 195 VAL A CA 1
ATOM 1477 C C . VAL A 1 196 ? -12.456 29.612 30.965 1.00 14.35 195 VAL A C 1
ATOM 1478 O O . VAL A 1 196 ? -13.421 29.381 30.255 1.00 17.00 195 VAL A O 1
ATOM 1482 N N . GLY A 1 197 ? -11.203 29.683 30.503 1.00 12.91 196 GLY A N 1
ATOM 1483 C CA . GLY A 1 197 ? -10.918 29.475 29.059 1.00 14.25 196 GLY A CA 1
ATOM 1484 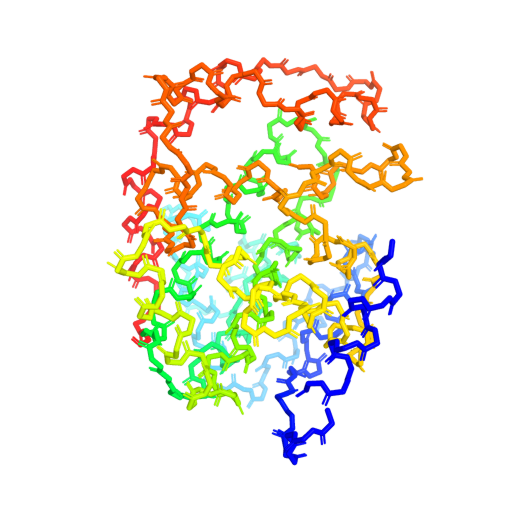C C . GLY A 1 197 ? -11.271 28.054 28.656 1.00 13.54 196 GLY A C 1
ATOM 1485 O O . GLY A 1 197 ? -11.757 27.791 27.533 1.00 17.32 196 GLY A O 1
ATOM 1486 N N . PHE A 1 198 ? -10.999 27.136 29.560 1.00 13.49 197 PHE A N 1
ATOM 1487 C CA . PHE A 1 198 ? -11.349 25.688 29.312 1.00 16.98 197 PHE A CA 1
ATOM 1488 C C . PHE A 1 198 ? -12.866 25.527 29.149 1.00 17.57 197 PHE A C 1
ATOM 1489 O O . PHE A 1 198 ? -13.343 24.945 28.161 1.00 16.49 197 PHE A O 1
ATOM 1497 N N . ALA A 1 199 ? -13.613 26.093 30.099 1.00 15.85 198 ALA A N 1
ATOM 1498 C CA . ALA A 1 199 ? -15.083 26.031 30.094 1.00 16.44 198 ALA A CA 1
ATOM 1499 C C . ALA A 1 199 ? -15.615 26.643 28.809 1.00 17.06 198 ALA A C 1
ATOM 1500 O O . ALA A 1 199 ? -16.565 26.161 28.250 1.00 15.70 198 ALA A O 1
ATOM 1502 N N . LEU A 1 200 ? -14.988 27.729 28.358 1.00 17.22 199 LEU A N 1
ATOM 1503 C CA . LEU A 1 200 ? -15.374 28.420 27.128 1.00 14.22 199 LEU A CA 1
ATOM 1504 C C . LEU A 1 200 ? -15.102 27.646 25.862 1.00 15.01 199 LEU A C 1
ATOM 1505 O O . LEU A 1 200 ? -15.986 27.447 25.015 1.00 16.31 199 LEU A O 1
ATOM 1510 N N . ALA A 1 201 ? -13.904 27.134 25.757 1.00 16.29 200 ALA A N 1
ATOM 1511 C CA . ALA A 1 201 ? -13.531 26.303 24.646 1.00 13.63 200 ALA A CA 1
ATOM 1512 C C . ALA A 1 201 ? -14.367 25.004 24.598 1.00 15.05 200 ALA A C 1
ATOM 1513 O O . ALA A 1 201 ? -14.751 24.544 23.494 1.00 15.92 200 ALA A O 1
ATOM 1515 N N . LYS A 1 202 ? -14.691 24.445 25.760 1.00 14.92 201 LYS A N 1
ATOM 1516 C CA . LYS A 1 202 ? -15.589 23.278 25.826 1.00 17.78 201 LYS A CA 1
ATOM 1517 C C . LYS A 1 202 ? -16.974 23.633 25.349 1.00 20.56 201 LYS A C 1
ATOM 1518 O O . LYS A 1 202 ? -17.537 22.905 24.548 1.00 17.36 201 LYS A O 1
ATOM 1524 N N . ARG A 1 203 ? -17.512 24.773 25.782 1.00 20.99 202 ARG A N 1
ATOM 1525 C CA . ARG A 1 203 ? -18.786 25.263 25.238 1.00 22.36 202 ARG A CA 1
ATOM 1526 C C . ARG A 1 203 ? -18.736 25.388 23.711 1.00 20.55 202 ARG A C 1
ATOM 1527 O O . ARG A 1 203 ? -19.698 25.018 23.035 1.00 14.70 202 ARG A O 1
ATOM 1535 N N . TRP A 1 204 ? -17.607 25.849 23.157 1.00 18.40 203 TRP A N 1
ATOM 1536 C CA . TRP A 1 204 ? -17.482 26.009 21.730 1.00 14.45 203 TRP A CA 1
ATOM 1537 C C . TRP A 1 204 ? -17.226 24.730 20.953 1.00 14.22 203 TRP A C 1
ATOM 1538 O O . TRP A 1 204 ? -17.026 24.789 19.757 1.00 19.24 203 TRP A O 1
ATOM 1549 N N . SER A 1 205 ? -17.128 23.622 21.647 1.00 16.63 204 SER A N 1
ATOM 1550 C CA . SER A 1 205 ? -16.837 22.306 21.072 1.00 21.60 204 SER A CA 1
ATOM 1551 C C . SER A 1 205 ? -15.472 22.173 20.452 1.00 18.29 204 SER A C 1
ATOM 1552 O O . SER A 1 205 ? -15.297 21.376 19.539 1.00 13.79 204 SER A O 1
ATOM 1555 N N . LEU A 1 206 ? -14.503 22.916 20.961 1.00 16.17 205 LEU A N 1
ATOM 1556 C CA . LEU A 1 206 ? -13.135 22.750 20.481 1.00 19.18 205 LEU A CA 1
ATOM 1557 C C . LEU A 1 206 ? -12.522 21.434 21.007 1.00 17.60 205 LEU A C 1
ATOM 1558 O O . LEU A 1 206 ? -12.848 21.001 22.089 1.00 14.93 205 LEU A O 1
ATOM 1563 N N . ASN A 1 207 ? -11.662 20.812 20.213 1.00 19.32 206 ASN A N 1
ATOM 1564 C CA . ASN A 1 207 ? -11.011 19.560 20.620 1.00 20.67 206 ASN A CA 1
ATOM 1565 C C . ASN A 1 207 ? -10.284 19.722 21.945 1.00 15.71 206 ASN A C 1
ATOM 1566 O O . ASN A 1 207 ? -9.747 20.769 22.230 1.00 13.85 206 ASN A O 1
ATOM 1571 N N . GLU A 1 208 ? -10.221 18.641 22.705 1.00 15.52 207 GLU A N 1
ATOM 1572 C CA . GLU A 1 208 ? -9.575 18.693 24.012 1.00 14.05 207 GLU A CA 1
ATOM 1573 C C . GLU A 1 208 ? -8.101 18.978 23.962 1.00 13.50 207 GLU A C 1
ATOM 1574 O O . GLU A 1 208 ? -7.569 19.421 24.976 1.00 13.81 207 GLU A O 1
ATOM 1580 N N . PHE A 1 209 ? -7.412 18.779 22.828 1.00 10.90 208 PHE A N 1
ATOM 1581 C CA . PHE A 1 209 ? -5.987 19.153 22.810 1.00 15.31 208 PHE A CA 1
ATOM 1582 C C . PHE A 1 209 ? -5.859 20.666 23.005 1.00 16.41 208 PHE A C 1
ATOM 1583 O O . PHE A 1 209 ? -4.921 21.126 23.635 1.00 18.57 208 PHE A O 1
ATOM 1591 N N . ILE A 1 210 ? -6.834 21.411 22.506 1.00 18.74 209 ILE A N 1
ATOM 1592 C CA . ILE A 1 210 ? -6.869 22.883 22.656 1.00 15.53 209 ILE A CA 1
ATOM 1593 C C . ILE A 1 210 ? -7.369 23.209 24.050 1.00 16.93 209 ILE A C 1
ATOM 1594 O O . ILE A 1 210 ? -6.760 24.024 24.753 1.00 17.13 209 ILE A O 1
ATOM 1599 N N . CYS A 1 211 ? -8.482 22.604 24.456 1.00 15.63 210 CYS A N 1
ATOM 1600 C CA . CYS A 1 211 ? -9.026 22.815 25.808 1.00 14.82 210 CYS A CA 1
ATOM 1601 C C . CYS A 1 211 ? -7.983 22.604 26.865 1.00 19.39 210 CYS A C 1
ATOM 1602 O O . CYS A 1 211 ? -7.815 23.430 27.770 1.00 17.74 210 CYS A O 1
ATOM 1605 N N . ASP A 1 212 ? -7.247 21.503 26.763 1.00 15.68 211 ASP A N 1
ATOM 1606 C CA . ASP A 1 212 ? -6.229 21.235 27.789 1.00 16.06 211 ASP A CA 1
ATOM 1607 C C . ASP A 1 212 ? -5.052 22.254 27.733 1.00 14.97 211 ASP A C 1
ATOM 1608 O O . ASP A 1 212 ? -4.441 22.538 28.725 1.00 11.98 211 ASP A O 1
ATOM 1613 N N . THR A 1 213 ? -4.731 22.777 26.560 1.00 11.70 212 THR A N 1
ATOM 1614 C CA . THR A 1 213 ? -3.661 23.724 26.443 1.00 12.63 212 THR A CA 1
ATOM 1615 C C . THR A 1 213 ? -4.060 24.983 27.229 1.00 15.11 212 THR A C 1
ATOM 1616 O O . THR A 1 213 ? -3.268 25.446 28.046 1.00 15.86 212 THR A O 1
ATOM 1620 N N . ILE A 1 214 ? -5.323 25.411 27.069 1.00 15.88 213 ILE A N 1
ATOM 1621 C CA . ILE A 1 214 ? -5.919 26.575 27.795 1.00 14.16 213 ILE A CA 1
ATOM 1622 C C . ILE A 1 214 ? -5.909 26.324 29.321 1.00 16.63 213 ILE A C 1
ATOM 1623 O O . ILE A 1 214 ? -5.495 27.176 30.072 1.00 16.58 213 ILE A O 1
ATOM 1628 N N . LEU A 1 215 ? -6.214 25.095 29.744 1.00 16.46 214 LEU A N 1
ATOM 1629 C CA . LEU A 1 215 ? -6.264 24.741 31.164 1.00 15.91 214 LEU A CA 1
ATOM 1630 C C . LEU A 1 215 ? -4.905 24.674 31.853 1.00 16.43 214 LEU A C 1
ATOM 1631 O O . LEU A 1 215 ? -4.771 25.056 33.037 1.00 17.83 214 LEU A O 1
ATOM 1636 N N . TYR A 1 216 ? -3.896 24.189 31.138 1.00 16.03 215 TYR A N 1
ATOM 1637 C CA . TYR A 1 216 ? -2.622 23.794 31.755 1.00 16.34 215 TYR A CA 1
ATOM 1638 C C . TYR A 1 216 ? -1.429 24.661 31.395 1.00 14.39 215 TYR A C 1
ATOM 1639 O O . TYR A 1 216 ? -0.308 24.383 31.845 1.00 17.37 215 TYR A O 1
ATOM 1648 N N . HIS A 1 217 ? -1.660 25.710 30.605 1.00 18.43 216 HIS A N 1
ATOM 1649 C CA . HIS A 1 217 ? -0.558 26.482 30.042 1.00 17.03 216 HIS A CA 1
ATOM 1650 C C . HIS A 1 217 ? 0.305 27.218 31.030 1.00 14.70 216 HIS A C 1
ATOM 1651 O O . HIS A 1 217 ? 1.419 27.596 30.663 1.00 16.31 216 HIS A O 1
ATOM 1658 N N . HIS A 1 218 ? -0.185 27.421 32.263 1.00 17.08 217 HIS A N 1
ATOM 1659 C CA . HIS A 1 218 ? 0.646 28.015 33.340 1.00 19.78 217 HIS A CA 1
ATOM 1660 C C . HIS A 1 218 ? 1.349 26.984 34.211 1.00 22.43 217 HIS A C 1
ATOM 1661 O O . HIS A 1 218 ? 2.103 27.365 35.079 1.00 24.69 217 HIS A O 1
ATOM 1668 N N . ASP A 1 219 ? 1.137 25.680 33.982 1.00 20.39 218 ASP A N 1
ATOM 1669 C CA . ASP A 1 219 ? 1.959 24.659 34.627 1.00 19.08 218 ASP A CA 1
ATOM 1670 C C . ASP A 1 219 ? 1.948 23.357 33.856 1.00 17.10 218 ASP A C 1
ATOM 1671 O O . ASP A 1 219 ? 1.091 22.508 34.070 1.00 18.74 218 ASP A O 1
ATOM 1676 N N . ILE A 1 220 ? 2.899 23.239 32.944 1.00 19.75 219 ILE A N 1
ATOM 1677 C CA . ILE A 1 220 ? 3.023 22.050 32.077 1.00 21.24 219 ILE A CA 1
ATOM 1678 C C . ILE A 1 220 ? 3.099 20.761 32.904 1.00 20.30 219 ILE A C 1
ATOM 1679 O O . ILE A 1 220 ? 2.645 19.721 32.459 1.00 18.47 219 ILE A O 1
ATOM 1684 N N . GLU A 1 221 ? 3.627 20.847 34.129 1.00 22.38 220 GLU A N 1
ATOM 1685 C CA . GLU A 1 221 ? 3.835 19.679 34.958 1.00 23.60 220 GLU A CA 1
ATOM 1686 C C . GLU A 1 221 ? 2.540 19.081 35.462 1.00 23.70 220 GLU A C 1
ATOM 1687 O O . GLU A 1 221 ? 2.533 17.908 35.868 1.00 24.66 220 GLU A O 1
ATOM 1693 N N . ALA A 1 222 ? 1.444 19.834 35.384 1.00 21.58 221 ALA A N 1
ATOM 1694 C CA . ALA A 1 222 ? 0.074 19.326 35.688 1.00 20.69 221 ALA A CA 1
ATOM 1695 C C . ALA A 1 222 ? -0.615 18.464 34.599 1.00 18.73 221 ALA A C 1
ATOM 1696 O O . ALA A 1 222 ? -1.614 17.855 34.888 1.00 20.89 221 ALA A O 1
ATOM 1698 N N . VAL A 1 223 ? -0.144 18.459 33.366 1.00 20.53 222 VAL A N 1
ATOM 1699 C CA . VAL A 1 223 ? -0.837 17.758 32.284 1.00 18.21 222 VAL A CA 1
ATOM 1700 C C . VAL A 1 223 ? -0.854 16.244 32.695 1.00 19.72 222 VAL A C 1
ATOM 1701 O O . VAL A 1 223 ? 0.181 15.690 33.001 1.00 17.56 222 VAL A O 1
ATOM 1705 N N . PRO A 1 224 ? -2.033 15.593 32.742 1.00 21.30 223 PRO A N 1
ATOM 1706 C CA . PRO A 1 224 ? -2.094 14.189 33.264 1.00 22.65 223 PRO A CA 1
ATOM 1707 C C . PRO A 1 224 ? -1.799 13.104 32.257 1.00 22.06 223 PRO A C 1
ATOM 1708 O O . PRO A 1 224 ? -2.112 11.933 32.490 1.00 30.68 223 PRO A O 1
ATOM 1712 N N . TYR A 1 225 ? -1.157 13.450 31.166 1.00 19.02 224 TYR A N 1
ATOM 1713 C CA . TYR A 1 225 ? -0.712 12.475 30.204 1.00 19.16 224 TYR A CA 1
ATOM 1714 C C . TYR A 1 225 ? 0.641 12.851 29.560 1.00 20.20 224 TYR A C 1
ATOM 1715 O O . TYR A 1 225 ? 1.070 14.014 29.531 1.00 19.25 224 TYR A O 1
ATOM 1724 N N . LYS A 1 226 ? 1.243 11.846 28.957 1.00 18.73 225 LYS A N 1
ATOM 1725 C CA . LYS A 1 226 ? 2.631 11.903 28.534 1.00 21.62 225 LYS A CA 1
ATOM 1726 C C . LYS A 1 226 ? 2.765 12.623 27.210 1.00 21.37 225 LYS A C 1
ATOM 1727 O O . LYS A 1 226 ? 3.698 13.355 26.990 1.00 23.92 225 LYS A O 1
ATOM 1733 N N . GLN A 1 227 ? 1.843 12.394 26.294 1.00 18.99 226 GLN A N 1
ATOM 1734 C CA . GLN A 1 227 ? 1.949 13.042 25.007 1.00 21.25 226 GLN A CA 1
ATOM 1735 C C . GLN A 1 227 ? 1.338 14.429 25.117 1.00 19.96 226 GLN A C 1
ATOM 1736 O O . GLN A 1 227 ? 0.181 14.648 24.760 1.00 21.10 226 GLN A O 1
ATOM 1742 N N . ALA A 1 228 ? 2.173 15.360 25.573 1.00 21.25 227 ALA A N 1
ATOM 1743 C CA . ALA A 1 228 ? 1.741 16.719 25.893 1.00 16.09 227 ALA A CA 1
ATOM 1744 C C . ALA A 1 228 ? 2.607 17.776 25.201 1.00 14.98 227 ALA A C 1
ATOM 1745 O O . ALA A 1 228 ? 2.806 18.861 25.757 1.00 18.39 227 ALA A O 1
ATOM 1747 N N . ALA A 1 229 ? 3.033 17.499 23.950 1.00 19.72 228 ALA A N 1
ATOM 1748 C CA . ALA A 1 229 ? 3.916 18.390 23.134 1.00 17.44 228 ALA A CA 1
ATOM 1749 C C . ALA A 1 229 ? 3.283 19.724 22.899 1.00 16.02 228 ALA A C 1
ATOM 1750 O O . ALA A 1 229 ? 3.914 20.729 23.166 1.00 19.11 228 ALA A O 1
ATOM 1752 N N . ILE A 1 230 ? 2.022 19.774 22.471 1.00 18.62 229 ILE A N 1
ATOM 1753 C CA . ILE A 1 230 ? 1.413 21.060 22.158 1.00 18.57 229 ILE A CA 1
ATOM 1754 C C . ILE A 1 230 ? 1.347 21.960 23.384 1.00 19.05 229 ILE A C 1
ATOM 1755 O O . ILE A 1 230 ? 1.726 23.110 23.305 1.00 15.46 229 ILE A O 1
ATOM 1760 N N . VAL A 1 231 ? 0.863 21.431 24.504 1.00 16.19 230 VAL A N 1
ATOM 1761 C CA . VAL A 1 231 ? 0.719 22.191 25.717 1.00 18.14 230 VAL A CA 1
ATOM 1762 C C . VAL A 1 231 ? 2.104 22.684 26.157 1.00 20.70 230 VAL A C 1
ATOM 1763 O O . VAL A 1 231 ? 2.272 23.854 26.508 1.00 17.67 230 VAL A O 1
ATOM 1767 N N . ALA A 1 232 ? 3.090 21.778 26.122 1.00 16.49 231 ALA A N 1
ATOM 1768 C CA . ALA A 1 232 ? 4.443 22.108 26.505 1.00 16.52 231 ALA A CA 1
ATOM 1769 C C . ALA A 1 232 ? 4.980 23.271 25.650 1.00 14.73 231 ALA A C 1
ATOM 1770 O O . ALA A 1 232 ? 5.582 24.209 26.199 1.00 15.53 231 ALA A O 1
ATOM 1780 N N . VAL A 1 234 ? 3.221 25.617 23.976 1.00 16.11 233 VAL A N 1
ATOM 1781 C CA . VAL A 1 234 ? 2.481 26.872 24.248 1.00 14.47 233 VAL A CA 1
ATOM 1782 C C . VAL A 1 234 ? 2.843 27.373 25.638 1.00 15.33 233 VAL A C 1
ATOM 1783 O O . VAL A 1 234 ? 2.985 28.603 25.827 1.00 13.87 233 VAL A O 1
ATOM 1787 N N . ALA A 1 235 ? 2.994 26.477 26.623 1.00 15.07 234 ALA A N 1
ATOM 1788 C CA . ALA A 1 235 ? 3.410 26.952 27.967 1.00 15.98 234 ALA A CA 1
ATOM 1789 C C . ALA A 1 235 ? 4.753 27.620 27.882 1.00 15.86 234 ALA A C 1
ATOM 1790 O O . ALA A 1 235 ? 4.934 28.682 28.492 1.00 16.33 234 ALA A O 1
ATOM 1792 N N . PHE A 1 236 ? 5.713 27.003 27.159 1.00 17.38 235 PHE A N 1
ATOM 1793 C CA . PHE A 1 236 ? 7.026 27.645 26.976 1.00 16.05 235 PHE A CA 1
ATOM 1794 C C . PHE A 1 236 ? 6.896 28.995 26.283 1.00 16.93 235 PHE A C 1
ATOM 1795 O O . PHE A 1 236 ? 7.440 30.022 26.751 1.00 16.83 235 PHE A O 1
ATOM 1803 N N . ALA A 1 237 ? 6.165 29.014 25.178 1.00 19.67 236 ALA A N 1
ATOM 1804 C CA . ALA A 1 237 ? 5.984 30.251 24.418 1.00 17.39 236 ALA A CA 1
ATOM 1805 C C . ALA A 1 237 ? 5.356 31.377 25.253 1.00 14.07 236 ALA A C 1
ATOM 1806 O O . ALA A 1 237 ? 5.736 32.544 25.111 1.00 16.13 236 ALA A O 1
ATOM 1808 N N . ASP A 1 238 ? 4.446 31.038 26.148 1.00 17.38 237 ASP A N 1
ATOM 1809 C CA . ASP A 1 238 ? 3.812 32.033 26.969 1.00 15.78 237 ASP A CA 1
ATOM 1810 C C . ASP A 1 238 ? 4.813 32.633 27.955 1.00 14.02 237 ASP A C 1
ATOM 1811 O O . ASP A 1 238 ? 4.936 33.857 28.074 1.00 14.11 237 ASP A O 1
ATOM 1816 N N . GLU A 1 239 ? 5.528 31.774 28.672 1.00 16.13 238 GLU A N 1
ATOM 1817 C CA . GLU A 1 239 ? 6.551 32.237 29.595 1.00 17.62 238 GLU A CA 1
ATOM 1818 C C . GLU A 1 239 ? 7.649 33.073 28.878 1.00 16.40 238 GLU A C 1
ATOM 1819 O O . GLU A 1 239 ? 8.050 34.147 29.352 1.00 16.10 238 GLU A O 1
ATOM 1825 N N . TYR A 1 240 ? 8.051 32.628 27.693 1.00 16.60 239 TYR A N 1
ATOM 1826 C CA . TYR A 1 240 ? 9.032 33.329 26.897 1.00 15.61 239 TYR A CA 1
ATOM 1827 C C . TYR A 1 240 ? 8.545 34.742 26.558 1.00 16.89 239 TYR A C 1
ATOM 1828 O O . TYR A 1 240 ? 9.242 35.721 26.834 1.00 18.55 239 TYR A O 1
ATOM 1837 N N . CYS A 1 241 ? 7.340 34.834 25.982 1.00 13.73 240 CYS A N 1
ATOM 1838 C CA . CYS A 1 241 ? 6.729 36.104 25.626 1.00 13.05 240 CYS A CA 1
ATOM 1839 C C . CYS A 1 241 ? 6.586 37.021 26.832 1.00 16.17 240 CYS A C 1
ATOM 1840 O O . CYS A 1 241 ? 6.895 38.193 26.732 1.00 17.05 240 CYS A O 1
ATOM 1843 N N . THR A 1 242 ? 6.172 36.472 27.980 1.00 14.88 241 THR A N 1
ATOM 1844 C CA . THR A 1 242 ? 5.972 37.261 29.191 1.00 14.27 241 THR A CA 1
ATOM 1845 C C . THR A 1 242 ? 7.295 37.822 29.664 1.00 13.68 241 THR A C 1
ATOM 1846 O O . THR A 1 242 ? 7.359 38.962 30.101 1.00 14.30 241 THR A O 1
ATOM 1850 N N . LEU A 1 243 ? 8.341 37.016 29.566 1.00 15.92 242 LEU A N 1
ATOM 1851 C CA . LEU A 1 243 ? 9.708 37.433 29.953 1.00 17.81 242 LEU A CA 1
ATOM 1852 C C . LEU A 1 243 ? 10.443 38.286 28.918 1.00 17.43 242 LEU A C 1
ATOM 1853 O O . LEU A 1 243 ? 11.409 38.906 29.274 1.00 19.74 242 LEU A O 1
ATOM 1858 N N . ARG A 1 244 ? 9.992 38.347 27.679 1.00 16.04 243 ARG A N 1
ATOM 1859 C CA . ARG A 1 244 ? 10.652 39.113 26.621 1.00 19.95 243 ARG A CA 1
ATOM 1860 C C . ARG A 1 244 ? 9.758 40.199 26.024 1.00 17.41 243 ARG A C 1
ATOM 1861 O O . ARG A 1 244 ? 9.724 40.399 24.812 1.00 22.28 243 ARG A O 1
ATOM 1869 N N . ARG A 1 245 ? 9.002 40.869 26.882 1.00 19.20 244 ARG A N 1
ATOM 1870 C CA . ARG A 1 245 ? 8.275 42.089 26.566 1.00 21.26 244 ARG A CA 1
ATOM 1871 C C . ARG A 1 245 ? 7.166 41.867 25.538 1.00 22.12 244 ARG A C 1
ATOM 1872 O O . ARG A 1 245 ? 6.864 42.769 24.778 1.00 19.82 244 ARG A O 1
ATOM 1880 N N . LEU A 1 246 ? 6.567 40.672 25.521 1.00 19.72 245 LEU A N 1
ATOM 1881 C CA . LEU A 1 246 ? 5.451 40.401 24.616 1.00 19.06 245 LEU A CA 1
ATOM 1882 C C . LEU A 1 246 ? 4.284 39.800 25.444 1.00 18.66 245 LEU A C 1
ATOM 1883 O O . LEU A 1 246 ? 3.720 38.768 25.113 1.00 19.83 245 LEU A O 1
ATOM 1888 N N . GLY A 1 247 ? 3.992 40.433 26.572 1.00 16.93 246 GLY A N 1
ATOM 1889 C CA . GLY A 1 247 ? 2.970 39.940 27.488 1.00 16.01 246 GLY A CA 1
ATOM 1890 C C . GLY A 1 247 ? 2.497 40.922 28.526 1.00 17.38 246 GLY A C 1
ATOM 1891 O O . GLY A 1 247 ? 2.843 42.143 28.510 1.00 18.30 246 GLY A O 1
ATOM 1892 N N . PHE A 1 248 ? 1.669 40.420 29.422 1.00 15.99 247 PHE A N 1
ATOM 1893 C CA . PHE A 1 248 ? 1.048 41.307 30.423 1.00 17.81 247 PHE A CA 1
ATOM 1894 C C . PHE A 1 248 ? 0.751 40.610 31.718 1.00 19.14 247 PHE A C 1
ATOM 1895 O O . PHE A 1 248 ? 0.312 41.248 32.648 1.00 13.36 247 PHE A O 1
ATOM 1903 N N . GLU A 1 249 ? 0.847 39.274 31.762 1.00 18.34 248 GLU A N 1
ATOM 1904 C CA . GLU A 1 249 ? 0.291 38.542 32.878 1.00 15.84 248 GLU A CA 1
ATOM 1905 C C . GLU A 1 249 ? 1.202 38.559 34.083 1.00 13.44 248 GLU A C 1
ATOM 1906 O O . GLU A 1 249 ? 0.787 38.160 35.150 1.00 15.83 248 GLU A O 1
ATOM 1912 N N . GLY A 1 250 ? 2.446 38.993 33.928 1.00 14.26 249 GLY A N 1
ATOM 1913 C CA . GLY A 1 250 ? 3.379 39.138 35.055 1.00 16.19 249 GLY A CA 1
ATOM 1914 C C . GLY A 1 250 ? 4.142 37.864 35.370 1.00 13.20 249 GLY A C 1
ATOM 1915 O O . GLY A 1 250 ? 3.849 36.794 34.838 1.00 14.27 249 GLY A O 1
ATOM 1916 N N . HIS A 1 251 ? 5.158 37.986 36.220 1.00 17.26 250 HIS A N 1
ATOM 1917 C CA . HIS A 1 251 ? 6.074 36.847 36.469 1.00 16.85 250 HIS A CA 1
ATOM 1918 C C . HIS A 1 251 ? 6.852 37.156 37.699 1.00 13.58 250 HIS A C 1
ATOM 1919 O O . HIS A 1 251 ? 7.218 38.289 37.925 1.00 15.40 250 HIS A O 1
ATOM 1926 N N . LYS A 1 252 ? 7.105 36.132 38.497 1.00 17.54 251 LYS A N 1
ATOM 1927 C CA . LYS A 1 252 ? 7.982 36.289 39.640 1.00 22.54 251 LYS A CA 1
ATOM 1928 C C . LYS A 1 252 ? 9.389 36.628 39.200 1.00 22.39 251 LYS A C 1
ATOM 1929 O O . LYS A 1 252 ? 9.785 36.323 38.072 1.00 21.54 251 LYS A O 1
ATOM 1935 N N . PRO A 1 253 ? 10.160 37.266 40.095 1.00 25.13 252 PRO A N 1
ATOM 1936 C CA . PRO A 1 253 ? 11.535 37.614 39.783 1.00 26.29 252 PRO A CA 1
ATOM 1937 C C . PRO A 1 253 ? 12.364 36.393 39.383 1.00 26.12 252 PRO A C 1
ATOM 1938 O O . PRO A 1 253 ? 12.191 35.314 39.952 1.00 27.05 252 PRO A O 1
ATOM 1942 N N . VAL A 1 254 ? 13.234 36.587 38.403 1.00 25.82 253 VAL A N 1
ATOM 1943 C CA A VAL A 1 254 ? 14.088 35.535 37.884 0.50 27.87 253 VAL A CA 1
ATOM 1944 C CA B VAL A 1 254 ? 14.104 35.531 37.897 0.50 27.64 253 VAL A CA 1
ATOM 1945 C C . VAL A 1 254 ? 15.546 36.016 37.938 1.00 30.16 253 VAL A C 1
ATOM 1946 O O . VAL A 1 254 ? 15.847 37.138 37.501 1.00 30.38 253 VAL A O 1
ATOM 1953 N N . ASP A 1 255 ? 16.451 35.181 38.465 1.00 30.17 254 ASP A N 1
ATOM 1954 C CA A ASP A 1 255 ? 17.881 35.523 38.491 0.50 31.68 254 ASP A CA 1
ATOM 1955 C CA B ASP A 1 255 ? 17.870 35.572 38.472 0.50 31.00 254 ASP A CA 1
ATOM 1956 C C . ASP A 1 255 ? 18.400 35.707 37.056 1.00 31.67 254 ASP A C 1
ATOM 1957 O O . ASP A 1 255 ? 19.008 36.727 36.725 1.00 34.85 254 ASP A O 1
ATOM 1966 N N . SER A 1 256 ? 18.138 34.705 36.214 1.00 27.51 255 SER A N 1
ATOM 1967 C CA . SER A 1 256 ? 18.574 34.716 34.835 1.00 26.71 255 SER A CA 1
ATOM 1968 C C . SER A 1 256 ? 17.528 34.082 33.899 1.00 24.60 255 SER A C 1
ATOM 1969 O O . SER A 1 256 ? 17.324 32.871 33.951 1.00 26.36 255 SER A O 1
ATOM 1972 N N . VAL A 1 257 ? 16.986 34.903 33.001 1.00 24.05 256 VAL A N 1
ATOM 1973 C CA . VAL A 1 257 ? 15.954 34.520 32.038 1.00 24.83 256 VAL A CA 1
ATOM 1974 C C . VAL A 1 257 ? 16.442 33.467 31.059 1.00 25.04 256 VAL A C 1
ATOM 1975 O O . VAL A 1 257 ? 15.728 32.489 30.798 1.00 19.87 256 VAL A O 1
ATOM 1979 N N . ARG A 1 258 ? 17.647 33.652 30.515 1.00 22.22 257 ARG A N 1
ATOM 1980 C CA . ARG A 1 258 ? 18.160 32.703 29.557 1.00 20.56 257 ARG A CA 1
ATOM 1981 C C . ARG A 1 258 ? 18.235 31.329 30.209 1.00 18.38 257 ARG A C 1
ATOM 1982 O O . ARG A 1 258 ? 17.772 30.339 29.647 1.00 18.32 257 ARG A O 1
ATOM 1990 N N . THR A 1 259 ? 18.811 31.265 31.402 1.00 19.02 258 THR A N 1
ATOM 1991 C CA . THR A 1 259 ? 18.922 30.008 32.128 1.00 20.01 258 THR A CA 1
ATOM 1992 C C . THR A 1 259 ? 17.568 29.383 32.413 1.00 20.05 258 THR A C 1
ATOM 1993 O O . THR A 1 259 ? 17.389 28.189 32.201 1.00 18.93 258 THR A O 1
ATOM 1997 N N . LEU A 1 260 ? 16.610 30.178 32.892 1.00 19.02 259 LEU A N 1
ATOM 1998 C CA . LEU A 1 260 ? 15.242 29.685 33.065 1.00 16.12 259 LEU A CA 1
ATOM 1999 C C . LEU A 1 260 ? 14.723 29.045 31.764 1.00 13.32 259 LEU A C 1
ATOM 2000 O O . LEU A 1 260 ? 14.261 27.894 31.746 1.00 15.57 259 LEU A O 1
ATOM 2005 N N . LEU A 1 261 ? 14.819 29.780 30.674 1.00 14.54 260 LEU A N 1
ATOM 2006 C CA . LEU A 1 261 ? 14.262 29.308 29.414 1.00 14.54 260 LEU A CA 1
ATOM 2007 C C . LEU A 1 261 ? 14.975 28.035 28.952 1.00 16.36 260 LEU A C 1
ATOM 2008 O O . LEU A 1 261 ? 14.348 27.067 28.480 1.00 14.78 260 LEU A O 1
ATOM 2013 N N . GLU A 1 262 ? 16.295 28.008 29.110 1.00 16.56 261 GLU A N 1
ATOM 2014 C CA . GLU A 1 262 ? 17.071 26.832 28.709 1.00 14.66 261 GLU A CA 1
ATOM 2015 C C . GLU A 1 262 ? 16.722 25.579 29.494 1.00 16.85 261 GLU A C 1
ATOM 2016 O O . GLU A 1 262 ? 16.775 24.495 28.927 1.00 14.05 261 GLU A O 1
ATOM 2022 N N . ASN A 1 263 ? 16.454 25.740 30.802 1.00 14.08 262 ASN A N 1
ATOM 2023 C CA . ASN A 1 263 ? 16.134 24.638 31.715 1.00 16.83 262 ASN A CA 1
ATOM 2024 C C . ASN A 1 263 ? 14.617 24.381 31.891 1.00 17.20 262 ASN A C 1
ATOM 2025 O O . ASN A 1 263 ? 14.203 23.545 32.698 1.00 18.34 262 ASN A O 1
ATOM 2030 N N . HIS A 1 264 ? 13.799 25.095 31.142 1.00 16.46 263 HIS A N 1
ATOM 2031 C CA . HIS A 1 264 ? 12.337 25.012 31.269 1.00 15.36 263 HIS A CA 1
ATOM 2032 C C . HIS A 1 264 ? 11.824 23.555 31.160 1.00 18.04 263 HIS A C 1
ATOM 2033 O O . HIS A 1 264 ? 12.327 22.792 30.340 1.00 17.29 263 HIS A O 1
ATOM 2040 N N . PRO A 1 265 ? 10.837 23.184 31.994 1.00 18.06 264 PRO A N 1
ATOM 2041 C CA . PRO A 1 265 ? 10.346 21.801 31.994 1.00 20.78 264 PRO A CA 1
ATOM 2042 C C . PRO A 1 265 ? 9.694 21.326 30.694 1.00 16.04 264 PRO A C 1
ATOM 2043 O O . PRO A 1 265 ? 9.574 20.108 30.477 1.00 18.82 264 PRO A O 1
ATOM 2047 N N . SER A 1 266 ? 9.284 22.256 29.838 1.00 15.70 265 SER A N 1
ATOM 2048 C CA . SER A 1 266 ? 8.656 21.885 28.583 1.00 17.94 265 SER A CA 1
ATOM 2049 C C . SER A 1 266 ? 9.604 21.089 27.688 1.00 17.66 265 SER A C 1
ATOM 2050 O O . SER A 1 266 ? 9.144 20.264 26.933 1.00 13.90 265 SER A O 1
ATOM 2053 N N . TRP A 1 267 ? 10.907 21.354 27.769 1.00 17.82 266 TRP A N 1
ATOM 2054 C CA . TRP A 1 267 ? 11.862 20.714 26.874 1.00 19.53 266 TRP A CA 1
ATOM 2055 C C . TRP A 1 267 ? 11.857 19.210 27.099 1.00 20.00 266 TRP A C 1
ATOM 2056 O O . TRP A 1 267 ? 11.776 18.480 26.148 1.00 17.28 266 TRP A O 1
ATOM 2067 N N . GLY A 1 268 ? 11.908 18.759 28.361 1.00 20.39 267 GLY A N 1
ATOM 2068 C CA . GLY A 1 268 ? 11.726 17.357 28.687 1.00 19.77 267 GLY A CA 1
ATOM 2069 C C . GLY A 1 268 ? 10.376 16.765 28.265 1.00 20.48 267 GLY A C 1
ATOM 2070 O O . GLY A 1 268 ? 10.299 15.608 27.823 1.00 18.38 267 GLY A O 1
ATOM 2071 N N . VAL A 1 269 ? 9.311 17.552 28.349 1.00 18.41 268 VAL A N 1
ATOM 2072 C CA . VAL A 1 269 ? 7.978 17.054 27.999 1.00 16.56 268 VAL A CA 1
ATOM 2073 C C . VAL A 1 269 ? 7.889 16.800 26.493 1.00 17.32 268 VAL A C 1
ATOM 2074 O O . VAL A 1 269 ? 7.357 15.739 26.034 1.00 15.25 268 VAL A O 1
ATOM 2078 N N . ILE A 1 270 ? 8.496 17.707 25.732 1.00 17.87 269 ILE A N 1
ATOM 2079 C CA . ILE A 1 270 ? 8.559 17.591 24.268 1.00 18.41 269 ILE A CA 1
ATOM 2080 C C . ILE A 1 270 ? 9.366 16.337 23.913 1.00 21.27 269 ILE A C 1
ATOM 2081 O O . ILE A 1 270 ? 8.879 15.542 23.116 1.00 22.59 269 ILE A O 1
ATOM 2086 N N . ARG A 1 271 ? 10.552 16.129 24.524 1.00 23.49 270 ARG A N 1
ATOM 2087 C CA . ARG A 1 271 ? 11.337 14.908 24.277 1.00 22.21 270 ARG A CA 1
ATOM 2088 C C . ARG A 1 271 ? 10.627 13.600 24.643 1.00 23.47 270 ARG A C 1
ATOM 2089 O O . ARG A 1 271 ? 10.796 12.618 23.950 1.00 24.69 270 ARG A O 1
ATOM 2097 N N . ARG A 1 272 ? 9.930 13.560 25.766 1.00 25.22 271 ARG A N 1
ATOM 2098 C CA . ARG A 1 272 ? 9.166 12.371 26.129 1.00 27.59 271 ARG A CA 1
ATOM 2099 C C . ARG A 1 272 ? 8.003 12.153 25.120 1.00 26.04 271 ARG A C 1
ATOM 2100 O O . ARG A 1 272 ? 7.633 11.005 24.866 1.00 24.90 271 ARG A O 1
ATOM 2108 N N . SER A 1 273 ? 7.444 13.230 24.550 1.00 22.44 272 SER A N 1
ATOM 2109 C CA . SER A 1 273 ? 6.314 13.133 23.609 1.00 25.14 272 SER A CA 1
ATOM 2110 C C . SER A 1 273 ? 6.758 12.738 22.179 1.00 27.13 272 SER A C 1
ATOM 2111 O O . SER A 1 273 ? 6.009 12.111 21.434 1.00 24.66 272 SER A O 1
ATOM 2114 N N . LEU A 1 274 ? 7.958 13.154 21.802 1.00 30.06 273 LEU A N 1
ATOM 2115 C CA . LEU A 1 274 ? 8.502 12.973 20.463 1.00 30.73 273 LEU A CA 1
ATOM 2116 C C . LEU A 1 274 ? 9.798 12.179 20.613 1.00 32.63 273 LEU A C 1
ATOM 2117 O O . LEU A 1 274 ? 10.887 12.750 20.607 1.00 31.34 273 LEU A O 1
ATOM 2122 N N . GLY A 1 275 ? 9.664 10.857 20.745 1.00 34.00 274 GLY A N 1
ATOM 2123 C CA . GLY A 1 275 ? 10.801 9.956 21.013 1.00 36.34 274 GLY A CA 1
ATOM 2124 C C . GLY A 1 275 ? 12.005 10.100 20.073 1.00 37.17 274 GLY A C 1
ATOM 2125 O O . GLY A 1 275 ? 13.166 9.962 20.506 1.00 37.97 274 GLY A O 1
ATOM 2126 N N . GLY A 1 276 ? 11.731 10.381 18.796 1.00 35.90 275 GLY A N 1
ATOM 2127 C CA . GLY A 1 276 ? 12.783 10.543 17.780 1.00 36.32 275 GLY A CA 1
ATOM 2128 C C . GLY A 1 276 ? 13.349 11.957 17.596 1.00 36.89 275 GLY A C 1
ATOM 2129 O O . GLY A 1 276 ? 14.361 12.124 16.915 1.00 34.89 275 GLY A O 1
ATOM 2130 N N . SER A 1 277 ? 12.723 12.969 18.197 1.00 36.80 276 SER A N 1
ATOM 2131 C CA . SER A 1 277 ? 13.145 14.367 17.959 1.00 39.46 276 SER A CA 1
ATOM 2132 C C . SER A 1 277 ? 14.475 14.741 18.628 1.00 38.96 276 SER A C 1
ATOM 2133 O O . SER A 1 277 ? 14.693 14.532 19.839 1.00 38.70 276 SER A O 1
ATOM 2136 N N . ASP A 1 278 ? 15.365 15.275 17.802 1.00 38.50 277 ASP A N 1
ATOM 2137 C CA . ASP A 1 278 ? 16.692 15.706 18.227 1.00 38.62 277 ASP A CA 1
ATOM 2138 C C . ASP A 1 278 ? 16.776 17.205 18.015 1.00 33.57 277 ASP A C 1
ATOM 2139 O O . ASP A 1 278 ? 16.650 17.696 16.883 1.00 33.35 277 ASP A O 1
ATOM 2144 N N . PHE A 1 279 ? 16.946 17.931 19.108 1.00 28.98 278 PHE A N 1
ATOM 2145 C CA . PHE A 1 279 ? 17.047 19.378 19.057 1.00 23.86 278 PHE A CA 1
ATOM 2146 C C . PHE A 1 279 ? 17.948 19.861 20.178 1.00 21.88 278 PHE A C 1
ATOM 2147 O O . PHE A 1 279 ? 18.193 19.133 21.158 1.00 19.66 278 PHE A O 1
ATOM 2155 N N . ASP A 1 280 ? 18.427 21.090 20.028 1.00 20.49 279 ASP A N 1
ATOM 2156 C CA . ASP A 1 280 ? 19.201 21.703 21.052 1.00 21.46 279 ASP A CA 1
ATOM 2157 C C . ASP A 1 280 ? 18.412 22.930 21.530 1.00 21.69 279 ASP A C 1
ATOM 2158 O O . ASP A 1 280 ? 18.391 23.959 20.862 1.00 20.56 279 ASP A O 1
ATOM 2163 N N . GLU A 1 281 ? 17.789 22.815 22.703 1.00 21.93 280 GLU A N 1
ATOM 2164 C CA . GLU A 1 281 ? 17.010 23.924 23.261 1.00 20.98 280 GLU A CA 1
ATOM 2165 C C . GLU A 1 281 ? 17.871 25.184 23.524 1.00 20.80 280 GLU A C 1
ATOM 2166 O O . GLU A 1 281 ? 17.363 26.298 23.476 1.00 19.28 280 GLU A O 1
ATOM 2172 N N . LYS A 1 282 ? 19.174 25.024 23.773 1.00 22.95 281 LYS A N 1
ATOM 2173 C CA . LYS A 1 282 ? 20.084 26.183 23.869 1.00 22.78 281 LYS A CA 1
ATOM 2174 C C . LYS A 1 282 ? 20.082 27.022 22.585 1.00 23.46 281 LYS A C 1
ATOM 2175 O O . LYS A 1 282 ? 19.947 28.243 22.624 1.00 23.32 281 LYS A O 1
ATOM 2181 N N . LEU A 1 283 ? 20.207 26.370 21.440 1.00 24.31 282 LEU A N 1
ATOM 2182 C CA . LEU A 1 283 ? 20.207 27.087 20.147 1.00 22.89 282 LEU A CA 1
ATOM 2183 C C . LEU A 1 283 ? 18.827 27.655 19.799 1.00 21.05 282 LEU A C 1
ATOM 2184 O O . LEU A 1 283 ? 18.736 28.727 19.207 1.00 20.45 282 LEU A O 1
ATOM 2189 N N . ILE A 1 284 ? 17.764 26.948 20.173 1.00 20.14 283 ILE A N 1
ATOM 2190 C CA . ILE A 1 284 ? 16.406 27.467 19.967 1.00 17.79 283 ILE A CA 1
ATOM 2191 C C . ILE A 1 284 ? 16.165 28.736 20.797 1.00 17.54 283 ILE A C 1
ATOM 2192 O O . ILE A 1 284 ? 15.662 29.707 20.273 1.00 14.95 283 ILE A O 1
ATOM 2197 N N . VAL A 1 285 ? 16.502 28.721 22.085 1.00 17.35 284 VAL A N 1
ATOM 2198 C CA . VAL A 1 285 ? 16.354 29.915 22.899 1.00 16.46 284 VAL A CA 1
ATOM 2199 C C . VAL A 1 285 ? 17.186 31.056 22.297 1.00 18.00 284 VAL A C 1
ATOM 2200 O O . VAL A 1 285 ? 16.706 32.179 22.165 1.00 16.32 284 VAL A O 1
ATOM 2204 N N . ALA A 1 286 ? 18.427 30.744 21.894 1.00 16.01 285 ALA A N 1
ATOM 2205 C CA . ALA A 1 286 ? 19.285 31.743 21.278 1.00 18.23 285 ALA A CA 1
ATOM 2206 C C . ALA A 1 286 ? 18.684 32.355 20.042 1.00 17.40 285 ALA A C 1
ATOM 2207 O O . ALA A 1 286 ? 18.727 33.622 19.877 1.00 19.26 285 ALA A O 1
ATOM 2209 N N . GLU A 1 287 ? 18.106 31.503 19.193 1.00 18.37 286 GLU A N 1
ATOM 2210 C CA . GLU A 1 287 ? 17.421 31.966 17.971 1.00 16.38 286 GLU A CA 1
ATOM 2211 C C . GLU A 1 287 ? 16.244 32.891 18.266 1.00 19.26 286 GLU A C 1
ATOM 2212 O O . GLU A 1 287 ? 16.058 33.938 17.609 1.00 19.37 286 GLU A O 1
ATOM 2218 N N . LEU A 1 288 ? 15.400 32.473 19.207 1.00 18.25 287 LEU A N 1
ATOM 2219 C CA . LEU A 1 288 ? 14.259 33.314 19.623 1.00 17.13 287 LEU A CA 1
ATOM 2220 C C . LEU A 1 288 ? 14.736 34.697 20.075 1.00 18.49 287 LEU A C 1
ATOM 2221 O O . LEU A 1 288 ? 14.243 35.741 19.614 1.00 16.48 287 LEU A O 1
ATOM 2226 N N . ASP A 1 289 ? 15.729 34.690 20.959 1.00 17.90 288 ASP A N 1
ATOM 2227 C CA . ASP A 1 289 ? 16.244 35.915 21.522 1.00 19.84 288 ASP A CA 1
ATOM 2228 C C . ASP A 1 289 ? 16.837 36.803 20.428 1.00 21.41 288 ASP A C 1
ATOM 2229 O O . ASP A 1 289 ? 16.696 38.030 20.464 1.00 20.09 288 ASP A O 1
ATOM 2234 N N . SER A 1 290 ? 17.486 36.193 19.439 1.00 21.90 289 SER A N 1
ATOM 2235 C CA A SER A 1 290 ? 18.025 36.961 18.312 0.50 23.09 289 SER A CA 1
ATOM 2236 C CA B SER A 1 290 ? 18.019 36.990 18.339 0.50 22.71 289 SER A CA 1
ATOM 2237 C C . SER A 1 290 ? 16.928 37.570 17.417 1.00 22.71 289 SER A C 1
ATOM 2238 O O . SER A 1 290 ? 17.169 38.526 16.695 1.00 23.51 289 SER A O 1
ATOM 2243 N N . SER A 1 291 ? 15.721 37.034 17.446 1.00 22.51 290 SER A N 1
ATOM 2244 C CA . SER A 1 291 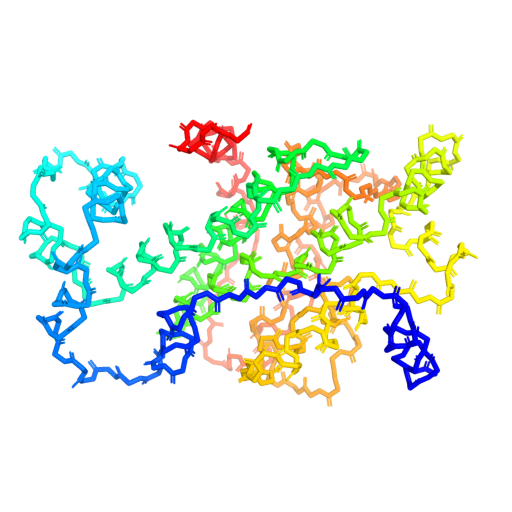? 14.676 37.571 16.553 1.00 23.35 290 SER A CA 1
ATOM 2245 C C . SER A 1 291 ? 13.428 38.177 17.219 1.00 22.97 290 SER A C 1
ATOM 2246 O O . SER A 1 291 ? 12.485 38.650 16.513 1.00 21.53 290 SER A O 1
ATOM 2249 N N . ILE A 1 292 ? 13.426 38.234 18.552 1.00 21.95 291 ILE A N 1
ATOM 2250 C CA . ILE A 1 292 ? 12.235 38.683 19.275 1.00 23.47 291 ILE A CA 1
ATOM 2251 C C . ILE A 1 292 ? 11.900 40.170 19.046 1.00 19.30 291 ILE A C 1
ATOM 2252 O O . ILE A 1 292 ? 10.755 40.507 18.986 1.00 17.83 291 ILE A O 1
ATOM 2257 N N . VAL A 1 293 ? 12.883 41.043 18.852 1.00 21.04 292 VAL A N 1
ATOM 2258 C CA . VAL A 1 293 ? 12.566 42.417 18.494 1.00 19.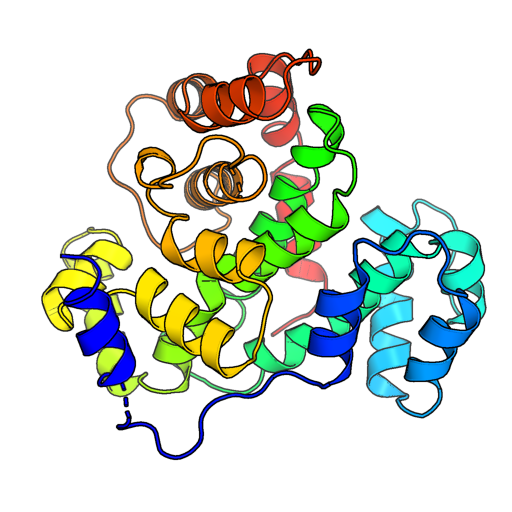88 292 VAL A CA 1
ATOM 2259 C C . VAL A 1 293 ? 11.767 42.459 17.173 1.00 20.40 292 VAL A C 1
ATOM 2260 O O . VAL A 1 293 ? 10.705 43.114 17.061 1.00 20.37 292 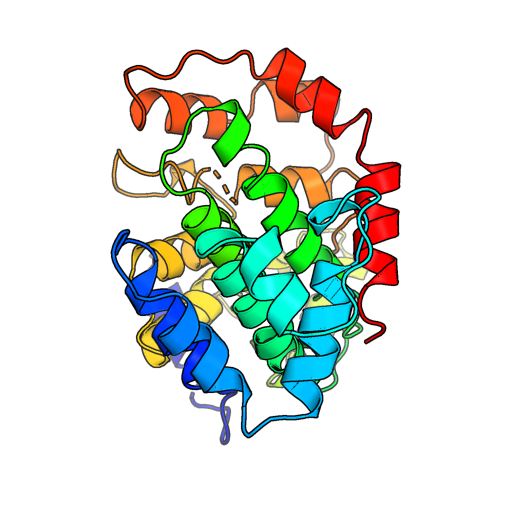VAL A O 1
ATOM 2264 N N . GLU A 1 294 ? 12.285 41.757 16.183 1.00 19.92 293 GLU A N 1
ATOM 2265 C CA . GLU A 1 294 ? 11.585 41.608 14.902 1.00 20.31 293 GLU A CA 1
ATOM 2266 C C . GLU A 1 294 ? 10.219 40.934 15.036 1.00 19.89 293 GLU A C 1
ATOM 2267 O O . GLU A 1 294 ? 9.226 41.398 14.441 1.00 21.59 293 GLU A O 1
ATOM 2273 N N . ILE A 1 295 ? 10.135 39.904 15.861 1.00 18.47 294 ILE A N 1
ATOM 2274 C CA . ILE A 1 295 ? 8.836 39.189 16.054 1.00 19.94 294 ILE A CA 1
ATOM 2275 C C . ILE A 1 295 ? 7.804 40.168 16.648 1.00 23.92 294 ILE A C 1
ATOM 2276 O O . ILE A 1 295 ? 6.690 40.336 16.128 1.00 20.87 294 ILE A O 1
ATOM 2281 N N . ARG A 1 296 ? 8.227 40.897 17.672 1.00 24.41 295 ARG A N 1
ATOM 2282 C CA . ARG A 1 296 ? 7.378 41.906 18.296 1.00 24.33 295 ARG A CA 1
ATOM 2283 C C . ARG A 1 296 ? 6.936 43.008 17.341 1.00 24.46 295 ARG A C 1
ATOM 2284 O O . ARG A 1 296 ? 5.784 43.440 17.390 1.00 22.23 295 ARG A O 1
ATOM 2292 N N . ALA A 1 297 ? 7.854 43.476 16.508 1.00 23.23 296 ALA A N 1
ATOM 2293 C CA . ALA A 1 297 ? 7.496 44.463 15.480 1.00 24.18 296 ALA A CA 1
ATOM 2294 C C . ALA A 1 297 ? 6.385 43.940 14.544 1.00 25.80 296 ALA A C 1
ATOM 2295 O O . ALA A 1 297 ? 5.413 44.662 14.236 1.00 27.40 296 ALA A O 1
ATOM 2297 N N . ALA A 1 298 ? 6.535 42.702 14.097 1.00 23.60 297 ALA A N 1
ATOM 2298 C CA . ALA A 1 298 ? 5.623 42.119 13.148 1.00 27.91 297 ALA A CA 1
ATOM 2299 C C . ALA A 1 298 ? 4.234 41.966 13.821 1.00 28.84 297 ALA A C 1
ATOM 2300 O O . ALA A 1 298 ? 3.189 42.447 13.311 1.00 31.59 297 ALA A O 1
ATOM 2302 N N . VAL A 1 299 ? 4.233 41.364 15.001 1.00 25.91 298 VAL A N 1
ATOM 2303 C CA . VAL A 1 299 ? 3.007 41.264 15.784 1.00 25.95 298 VAL A CA 1
ATOM 2304 C C . VAL A 1 299 ? 2.295 42.607 15.936 1.00 29.11 298 VAL A C 1
ATOM 2305 O O . VAL A 1 299 ? 1.084 42.715 15.665 1.00 31.30 298 VAL A O 1
ATOM 2309 N N . ASP A 1 300 ? 3.045 43.638 16.320 1.00 30.05 299 ASP A N 1
ATOM 2310 C CA . ASP A 1 300 ? 2.443 44.925 16.660 1.00 32.56 299 ASP A CA 1
ATOM 2311 C C . ASP A 1 300 ? 1.878 45.587 15.442 1.00 35.68 299 ASP A C 1
ATOM 2312 O O . ASP A 1 300 ? 0.940 46.375 15.532 1.00 39.90 299 ASP A O 1
ATOM 2317 N N . GLU A 1 301 ? 2.446 45.283 14.292 1.00 37.37 300 GLU A N 1
ATOM 2318 C CA . GLU A 1 301 ? 2.068 45.993 13.105 1.00 40.34 300 GLU A CA 1
ATOM 2319 C C . GLU A 1 301 ? 0.896 45.387 12.347 1.00 40.99 300 GLU A C 1
ATOM 2320 O O . GLU A 1 301 ? 0.239 46.102 11.604 1.00 41.80 300 GLU A O 1
ATOM 2326 N N . LEU A 1 302 ? 0.573 44.118 12.588 1.00 40.38 301 LEU A N 1
ATOM 2327 C CA . LEU A 1 302 ? -0.279 43.381 11.641 1.00 41.18 301 LEU A CA 1
ATOM 2328 C C . LEU A 1 302 ? -1.691 43.933 11.562 1.00 40.61 301 LEU A C 1
ATOM 2329 O O . LEU A 1 302 ? -2.151 44.345 10.487 1.00 41.68 301 LEU A O 1
ATOM 2334 N N . PHE A 1 303 ? -2.390 43.859 12.693 1.00 39.52 302 PHE A N 1
ATOM 2335 C CA . PHE A 1 303 ? -3.685 44.489 12.845 1.00 36.40 302 PHE A CA 1
ATOM 2336 C C . PHE A 1 303 ? -3.494 45.440 14.020 1.00 36.41 302 PHE A C 1
ATOM 2337 O O . PHE A 1 303 ? -2.783 45.109 15.008 1.00 30.62 302 PHE A O 1
ATOM 2345 N N . LEU A 1 304 ? -4.144 46.599 13.893 1.00 34.37 303 LEU A N 1
ATOM 2346 C CA . LEU A 1 304 ? -4.213 47.629 14.917 1.00 36.69 303 LEU A CA 1
ATOM 2347 C C . LEU A 1 304 ? -5.544 47.470 15.658 1.00 38.12 303 LEU A C 1
ATOM 2348 O O . LEU A 1 304 ? -6.600 47.764 15.066 1.00 40.14 303 LEU A O 1
ATOM 2350 N N . LEU A 1 305 ? -5.531 47.008 16.914 1.00 36.27 304 LEU A N 1
ATOM 2351 C CA . LEU A 1 305 ? -6.793 46.831 17.671 1.00 35.81 304 LEU A CA 1
ATOM 2352 C C . LEU A 1 305 ? -7.035 47.968 18.674 1.00 35.59 304 LEU A C 1
ATOM 2353 O O . LEU A 1 305 ? -5.974 48.527 18.994 1.00 31.99 304 LEU A O 1
#

Nearest PDB structures (foldseek):
  3hc1-assembly1_A  TM=1.003E+00  e=7.275E-44  Geobacter sulfurreducens
  3m1t-assembly1_A  TM=7.981E-01  e=2.002E-10  Shewanella amazonensis SB2B
  3mem-assembly1_A  TM=7.246E-01  e=6.699E-09  Marinobacter nauticus VT8
  3i7a-assembly1_A  TM=6.278E-01  e=1.349E-07  Shewanella amazonensis SB2B
  1vqr-assembly1_A  TM=3.783E-01  e=7.855E-06  Campylobacter jejuni subsp. jejuni NCTC 11168 = ATCC 700819

Solvent-accessible surface area: 13495 Å² total

CATH classification: 1.10.3210.10

InterPro domains:
  IPR003607 HD/PDEase domain [SM00471] (114-251)
  IPR003607 HD/PDEase domain [cd00077] (117-251)
  IPR013976 Cyclic di-GMP phosphodiesterase CdgJ, HDOD domain [PF08668] (25-218)
  IPR013976 Cyclic di-GMP phosphodiesterase CdgJ, HDOD domain [PS51833] (25-219)

Secondary structure (DSSP, 8-state):
-HHHHHHHHHH----SS-----HHHHHHHHHTT-TT--HHHHHHHHTT-HHHHHHHHHHHHSHHHHTTS---SHHHHHHHHHHHHHHHHHHHHHHHHHHHS---SS-HHHHHHHHHHHHHHHHHHHHHTT-S-HHHHHHHHHTTTHHHHHHHHHSHHHHHHHHHHHHHH---HHHHHHHHHSS-HHHHHHHHHHHTT--HHHHHHHHHTT-GGG-SSS--TTT--HHHHHHHHHTTS--S-----S-HHHHHHH-THHHHHHHHSTT----HHHHHHHHHHHHHHHHHHHHHH---

Foldseek 3Di:
DVVQQLVLLVVCVPFDDADAADPLLVVLLVCLPPPPDDLVVNLVVCVVPPQLQVLLQLVCQDCVNQNPDHRDGSVSSCVRRDRLSSSLSSNLSRCLCLLVVFAAPDGSLQLQQLLQQLLVLQLVVCVQQVPPRSSNLSSLSSLQQSLVSRCGGGVRVQVVQLVVCCVPVVDFSQVSCCVSRVHGSLSNSLSVCVVNVRDVLSSVLNNCLCPQVPDPDLQNLSSLSSLSSLLCQVLVRHDRGDDDDPDPLVCSQPPPSVVSNCSNPVPGDHRSNVSSVVCVVCVVVSSVCSCPSDPD

Sequence (296 aa):
DVEETRLTLAREFSGVDEELPTTVPDIVLRIAGKLNDDPDVAIDEVADLLLQDQVLTARVVHLANSPLYSAARPISSIRDAVIYLGLDLLREAIFTCAIVDLFKTGKGPLNRSTLLWAHSLGVARIAKLLIAERTGFLNPVNVYVAGLLHDVGEVFINFFRGKEFSQVVTLVDEEKITFGQAEERLFGTSHCEVGFALAKRWSLNEFICDTILYHHDIEAVPYKQAAIVAVAFADEYCTLRRLGFEGHKPVVDDSVRTLLENHPSWGVIRRSLGGSDFDEKLIVAELDSSSIVEIRAAVDELFLL

Organism: Geobacter sulfurreducens (strain ATCC 51573 / DSM 12127 / PCA) (NCBI:txid243231)